Protein AF-A0A941HKA9-F1 (afdb_monomer)

Sequence (214 aa):
MKINLKNIISFLLCTSVLTLGYSQNKTLVEGTSEAIGKDLDLEAVAVLFGESKNLEDFEKKLNSPETKISNLDLNNDGAVDYLRVVDTSQKDTHLITVQAAVAKDTFQDVAVINVEKDPTGTTKVVITGNVKLYGPDYVIIPTYKTSPIIITWFWGPAYRLWVSPYYYRYYPNYYRPWPTYTTTRYRTAVRRNVNVRTTTFRGPYSTRRVRVRY

Mean predicted aligned error: 11.71 Å

Solvent-accessible surface area (backbone atoms only — not comparable to full-atom values): 12888 Å² total; per-residue (Å²): 136,87,82,64,79,77,68,68,80,77,68,82,84,85,82,78,94,74,82,75,78,76,77,75,77,70,72,71,70,70,64,53,82,72,63,44,41,46,36,46,49,63,66,52,50,53,50,46,47,46,73,14,65,39,67,69,51,29,34,48,57,54,48,28,70,87,52,48,54,51,42,41,46,88,66,69,78,58,37,32,49,52,52,37,41,37,50,48,75,58,94,57,32,38,44,36,36,35,23,31,30,61,37,79,98,38,70,44,76,49,32,38,38,39,41,35,46,47,99,87,70,53,72,48,53,40,35,37,43,28,51,92,58,34,37,79,80,37,46,49,28,69,42,70,92,58,89,33,53,26,61,57,38,70,76,37,96,81,52,70,82,47,63,55,92,53,47,45,97,43,72,60,93,81,53,57,82,46,69,56,64,58,53,70,60,42,56,54,44,31,63,70,66,37,78,61,85,76,52,55,72,70,61,100,47,77,90,75,95,68,94,76,85,132

Nearest PDB structures (foldseek):
  5dl0-assembly1_A  TM=6.806E-01  e=1.433E+00  Thermochaetoides thermophila DSM 1495
  5dkz-assembly1_A  TM=6.794E-01  e=2.017E+00  Thermochaetoides thermophila DSM 1495
  5dky-assembly1_A  TM=6.798E-01  e=3.180E+00  Thermochaetoides thermophila DSM 1495
  3bga-assembly1_B  TM=4.435E-01  e=1.905E+00  Bacteroides thetaiotaomicron VPI-5482

Foldseek 3Di:
DDDDPVVVVPPDDDDDDDPPPPPPPPPPPPPPQCQACLFADVLLLVQLLLQAQAQVRSLCVCQAPVLNRGQDDPLPPQWTFRWWWFWDDDDQKIWIWTWGQNDVVDTHTAKIWIWGQDPVRDIWIKIGGDCVRHNPPDIWTWDAPDGGNHNVQCVDPPHDTDGGPDHVPRDDPSGDIDGGDDSVVSVVSSVVSGVSVNIDTDDPDDDDPDDDDD

Secondary structure (DSSP, 8-state):
----GGGSTTS---------------------TTTTTSSB-HHHHHHHHHH-SSHHHHHHHHT-TTT--B---SS-SSBPPPEEEEEEEETTEEEEEEEEEEETTEEEEEEEEEEEE-TTS-EEEEEEE-HHHH-TT-EE-EE-SS--HHHHHHTSTT----B---BTTB--TT----B---HHHHHHHHHHHS-GGGPEE--SS---------

pLDDT: mean 79.13, std 22.83, range [26.31, 98.69]

Radius of gyration: 22.86 Å; Cα contacts (8 Å, |Δi|>4): 325; chains: 1; bounding box: 53×74×44 Å

Structure (mmCIF, N/CA/C/O backbone):
data_AF-A0A941HKA9-F1
#
_entry.id   AF-A0A941HKA9-F1
#
loop_
_atom_site.group_PDB
_atom_site.id
_atom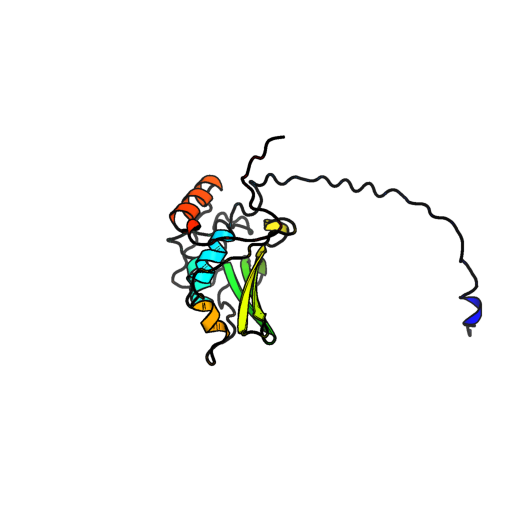_site.type_symbol
_atom_site.label_atom_id
_atom_site.label_alt_id
_atom_site.label_comp_id
_atom_site.label_asym_id
_ato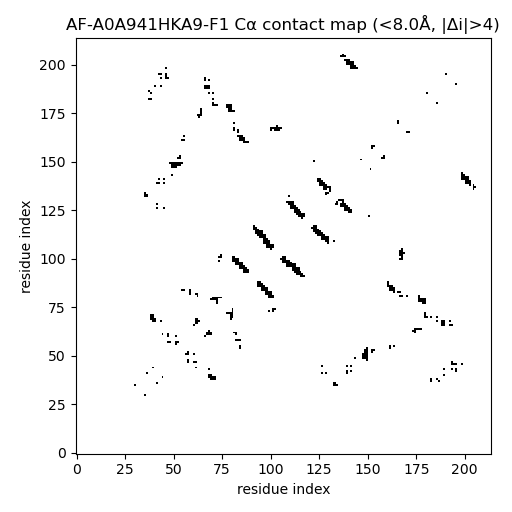m_site.label_entity_id
_atom_site.label_seq_id
_atom_site.pdbx_PDB_ins_code
_atom_site.Cartn_x
_atom_site.Cartn_y
_atom_site.Cartn_z
_atom_site.occupancy
_atom_site.B_iso_or_equiv
_atom_site.auth_seq_id
_atom_site.auth_comp_id
_atom_site.auth_asym_id
_atom_site.auth_atom_id
_atom_site.pdbx_PDB_model_num
ATOM 1 N N . MET A 1 1 ? -17.752 -60.549 1.896 1.00 43.38 1 MET A N 1
ATOM 2 C CA . MET A 1 1 ? -16.523 -60.778 2.686 1.00 43.38 1 MET A CA 1
ATOM 3 C C . MET A 1 1 ? -16.477 -59.735 3.801 1.00 43.38 1 MET A C 1
ATOM 5 O O . MET A 1 1 ? -16.304 -58.564 3.500 1.00 43.38 1 MET A O 1
ATOM 9 N N . LYS A 1 2 ? -16.780 -60.107 5.054 1.00 42.50 2 LYS A N 1
ATOM 10 C CA . LYS A 1 2 ? -16.815 -59.168 6.194 1.00 42.50 2 LYS A CA 1
ATOM 11 C C . LYS A 1 2 ? -15.442 -59.164 6.869 1.00 42.50 2 LYS A C 1
ATOM 13 O O . LYS A 1 2 ? -15.065 -60.163 7.471 1.00 42.50 2 LYS A O 1
ATOM 18 N N . ILE A 1 3 ? -14.697 -58.070 6.736 1.00 55.22 3 ILE A N 1
ATOM 19 C CA . ILE A 1 3 ? -13.392 -57.901 7.387 1.00 55.22 3 ILE A CA 1
ATOM 20 C C . ILE A 1 3 ? -13.643 -57.445 8.830 1.00 55.22 3 ILE A C 1
ATOM 22 O O . ILE A 1 3 ? -14.391 -56.499 9.068 1.00 55.22 3 ILE A O 1
ATOM 26 N N . ASN A 1 4 ? -13.077 -58.171 9.794 1.00 50.03 4 ASN A N 1
ATOM 27 C CA . ASN A 1 4 ? -13.332 -57.989 11.222 1.00 50.03 4 ASN A CA 1
ATOM 28 C C . ASN A 1 4 ? -12.383 -56.922 11.804 1.00 50.03 4 ASN A C 1
ATOM 30 O O . ASN A 1 4 ? -11.163 -57.079 11.755 1.00 50.03 4 ASN A O 1
ATOM 34 N N . LEU A 1 5 ? -12.944 -55.846 12.365 1.00 51.34 5 LEU A N 1
ATOM 35 C CA . LEU A 1 5 ? -12.231 -54.616 12.749 1.00 51.34 5 LEU A CA 1
ATOM 36 C C . LEU A 1 5 ? -11.175 -54.816 13.860 1.00 51.34 5 LEU A C 1
ATOM 38 O O . LEU A 1 5 ? -10.271 -54.001 14.012 1.00 51.34 5 LEU A O 1
ATOM 42 N N . LYS A 1 6 ? -11.236 -55.929 14.604 1.00 49.66 6 LYS A N 1
ATOM 43 C CA . LYS A 1 6 ? -10.269 -56.264 15.666 1.00 49.66 6 LYS A CA 1
ATOM 44 C C . LYS A 1 6 ? -8.894 -56.718 15.156 1.00 49.66 6 LYS A C 1
ATOM 46 O O . LYS A 1 6 ? -7.926 -56.599 15.897 1.00 49.66 6 LYS A O 1
ATOM 51 N N . ASN A 1 7 ? -8.773 -57.158 13.900 1.00 50.44 7 ASN A N 1
ATOM 52 C CA . ASN A 1 7 ? -7.511 -57.696 13.366 1.00 50.44 7 ASN A CA 1
ATOM 53 C C . ASN A 1 7 ? -6.648 -56.656 12.629 1.00 50.44 7 ASN A C 1
ATOM 55 O O . ASN A 1 7 ? -5.541 -56.976 12.212 1.00 50.44 7 ASN A O 1
ATOM 59 N N . ILE A 1 8 ? -7.125 -55.414 12.489 1.00 53.56 8 ILE A N 1
ATOM 60 C CA . ILE A 1 8 ? -6.376 -54.315 11.851 1.00 53.56 8 ILE A CA 1
ATOM 61 C C . ILE A 1 8 ? -5.504 -53.562 12.872 1.00 53.56 8 ILE A C 1
ATOM 63 O O . ILE A 1 8 ? -4.492 -52.977 12.510 1.00 53.56 8 ILE A O 1
ATOM 67 N N . ILE A 1 9 ? -5.844 -53.620 14.163 1.00 52.97 9 ILE A N 1
ATOM 68 C CA . ILE A 1 9 ? -5.174 -52.831 15.214 1.00 52.97 9 ILE A CA 1
ATOM 69 C C . ILE A 1 9 ? -3.940 -53.558 15.795 1.00 52.97 9 ILE A C 1
ATOM 71 O O . ILE A 1 9 ? -3.136 -52.955 16.496 1.00 52.97 9 ILE A O 1
ATOM 75 N N . SER A 1 10 ? -3.737 -54.841 15.472 1.00 44.91 10 SER A N 1
ATOM 76 C CA . SER A 1 10 ? -2.690 -55.678 16.084 1.00 44.91 10 SER A CA 1
ATOM 77 C C . SER A 1 10 ? -1.492 -55.993 15.174 1.00 44.91 10 SER A C 1
ATOM 79 O O . SER A 1 10 ? -0.648 -56.804 15.555 1.00 44.91 10 SER A O 1
ATOM 81 N N . PHE A 1 11 ? -1.381 -55.382 13.992 1.00 43.16 11 PHE A N 1
ATOM 82 C CA . PHE A 1 11 ? -0.263 -55.633 13.078 1.00 43.16 11 PHE A CA 1
ATOM 83 C C . PHE A 1 11 ? 0.448 -54.320 12.733 1.00 43.16 11 PHE A C 1
ATOM 85 O O . PHE A 1 11 ? -0.145 -53.426 12.139 1.00 43.16 11 PHE A O 1
ATOM 92 N N . LEU A 1 12 ? 1.729 -54.246 13.105 1.00 44.31 12 LEU A N 1
ATOM 93 C CA . LEU A 1 12 ? 2.706 -53.191 12.797 1.00 44.31 12 LEU A CA 1
ATOM 94 C C . LEU A 1 12 ? 2.714 -51.919 13.668 1.00 44.31 12 LEU A C 1
ATOM 96 O O . LEU A 1 12 ? 2.897 -50.800 13.195 1.00 44.31 12 LEU A O 1
ATOM 100 N N . LEU A 1 13 ? 2.681 -52.114 14.986 1.00 44.22 13 LEU A N 1
ATOM 101 C CA . LEU A 1 13 ? 3.519 -51.313 15.879 1.00 44.22 13 LEU A CA 1
ATOM 102 C C . LEU A 1 13 ? 4.927 -51.946 15.871 1.00 44.22 13 LEU A C 1
ATOM 104 O O . LEU A 1 13 ? 5.036 -53.153 16.069 1.00 44.22 13 LEU A O 1
ATOM 108 N N . CYS A 1 14 ? 5.971 -51.129 15.693 1.00 40.62 14 CYS A N 1
ATOM 109 C CA . CYS A 1 14 ? 7.403 -51.466 15.800 1.00 40.62 14 CYS A CA 1
ATOM 110 C C . CYS A 1 14 ? 8.124 -51.933 14.515 1.00 40.62 14 CYS A C 1
ATOM 112 O O . CYS A 1 14 ? 8.356 -53.119 14.331 1.00 40.62 14 CYS A O 1
ATOM 114 N N . THR A 1 15 ? 8.608 -50.978 13.709 1.00 47.22 15 THR A N 1
ATOM 115 C CA . THR A 1 15 ? 9.981 -51.022 13.160 1.00 47.22 15 THR A CA 1
ATOM 116 C C . THR A 1 15 ? 10.506 -49.604 12.902 1.00 47.22 15 THR A C 1
ATOM 118 O O . THR A 1 15 ? 10.076 -48.925 11.976 1.00 47.22 15 THR A O 1
ATOM 121 N N . SER A 1 16 ? 11.433 -49.194 13.772 1.00 41.25 16 SER A N 1
ATOM 122 C CA . SER A 1 16 ? 12.617 -48.359 13.522 1.00 41.25 16 SER A CA 1
ATOM 123 C C . SER A 1 16 ? 12.515 -47.125 12.615 1.00 41.25 16 SER A C 1
ATOM 125 O O . SER A 1 16 ? 12.517 -47.199 11.388 1.00 41.25 16 SER A O 1
ATOM 127 N N . VAL A 1 17 ? 12.634 -45.982 13.291 1.00 51.16 17 VAL A N 1
ATOM 128 C CA . VAL A 1 17 ? 13.329 -44.759 12.873 1.00 51.16 17 VAL A CA 1
ATOM 129 C C . VAL A 1 17 ? 14.460 -45.045 11.872 1.00 51.16 17 VAL A C 1
ATOM 131 O O . VAL A 1 17 ? 15.529 -45.523 12.240 1.00 51.16 17 VAL A O 1
ATOM 134 N N . LEU A 1 18 ? 14.230 -44.681 10.614 1.00 41.75 18 LEU A N 1
ATOM 135 C CA . LEU A 1 18 ? 15.271 -44.329 9.656 1.00 41.75 18 LEU A CA 1
ATOM 136 C C . LEU A 1 18 ? 15.020 -42.876 9.269 1.00 41.75 18 LEU A C 1
ATOM 138 O O . LEU A 1 18 ? 14.251 -42.563 8.362 1.00 41.75 18 LEU A O 1
ATOM 142 N N . THR A 1 19 ? 15.645 -41.973 10.019 1.00 39.03 19 THR A N 1
ATOM 143 C CA . THR A 1 19 ? 15.821 -40.584 9.608 1.00 39.03 19 THR A CA 1
ATOM 144 C C . THR A 1 19 ? 16.704 -40.577 8.368 1.00 39.03 19 THR A C 1
ATOM 146 O O . THR A 1 19 ? 17.930 -40.540 8.463 1.00 39.03 19 THR A O 1
ATOM 149 N N . LEU A 1 20 ? 16.087 -40.607 7.189 1.00 40.25 20 LEU A N 1
ATOM 150 C CA . LEU A 1 20 ? 16.715 -40.029 6.013 1.00 40.25 20 LEU A CA 1
ATOM 151 C C . LEU A 1 20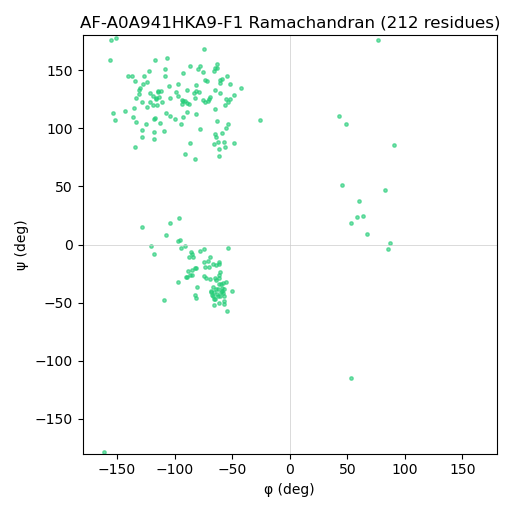 ? 16.848 -38.540 6.316 1.00 40.25 20 LEU A C 1
ATOM 153 O O . LEU A 1 20 ? 15.854 -37.817 6.394 1.00 40.25 20 LEU A O 1
ATOM 157 N N . GLY A 1 21 ? 18.081 -38.119 6.591 1.00 38.16 21 GLY A N 1
ATOM 158 C CA . GLY A 1 21 ? 18.436 -36.721 6.729 1.00 38.16 21 GLY A CA 1
ATOM 159 C C . GLY A 1 21 ? 18.014 -35.997 5.462 1.00 38.16 21 GLY A C 1
ATOM 160 O O . GLY A 1 21 ? 18.704 -36.049 4.446 1.00 38.16 21 GLY A O 1
ATOM 161 N N . TYR A 1 22 ? 16.870 -35.321 5.524 1.00 41.19 22 TYR A N 1
ATOM 162 C CA . TYR A 1 22 ? 16.573 -34.246 4.603 1.00 41.19 22 TYR A CA 1
ATOM 163 C C . TYR A 1 22 ? 17.611 -33.177 4.922 1.00 41.19 22 TYR A C 1
ATOM 165 O O . TYR A 1 22 ? 17.467 -32.407 5.874 1.00 41.19 22 TYR A O 1
ATOM 173 N N . SER A 1 23 ? 18.712 -33.187 4.171 1.00 30.25 23 SER A N 1
ATOM 174 C CA . SER A 1 23 ? 19.542 -32.005 4.052 1.00 30.25 23 SER A CA 1
ATOM 175 C C . SER A 1 23 ? 18.631 -30.929 3.479 1.00 30.25 23 SER A C 1
ATOM 177 O O . SER A 1 23 ? 18.370 -30.866 2.278 1.00 30.25 23 SER A O 1
ATOM 179 N N . GLN A 1 24 ? 18.071 -30.114 4.368 1.00 36.16 24 GLN A N 1
ATOM 180 C CA . GLN A 1 24 ? 17.602 -28.798 4.006 1.00 36.16 24 GLN A CA 1
ATOM 181 C C . GLN A 1 24 ? 18.868 -28.038 3.628 1.00 36.16 24 GLN A C 1
ATOM 183 O O . GLN A 1 24 ? 19.453 -27.343 4.459 1.00 36.16 24 GLN A O 1
ATOM 188 N N . ASN A 1 25 ? 19.281 -28.147 2.364 1.00 30.16 25 ASN A N 1
ATOM 189 C CA . ASN A 1 25 ? 19.977 -27.051 1.717 1.00 30.16 25 ASN A CA 1
ATOM 190 C C . ASN A 1 25 ? 18.984 -25.882 1.703 1.00 30.16 25 ASN A C 1
ATOM 192 O O . ASN A 1 25 ? 18.385 -25.541 0.686 1.00 30.16 25 ASN A O 1
ATOM 196 N N . LYS A 1 26 ? 18.814 -25.248 2.871 1.00 33.16 26 LYS A N 1
ATOM 197 C CA . LYS A 1 26 ? 18.582 -23.823 2.957 1.00 33.16 26 LYS A CA 1
ATOM 198 C C . LYS A 1 26 ? 19.834 -23.220 2.347 1.00 33.16 26 LYS A C 1
ATOM 200 O O . LYS A 1 26 ? 20.747 -22.795 3.046 1.00 33.16 26 LYS A O 1
ATOM 205 N N . THR A 1 27 ? 19.863 -23.162 1.022 1.00 26.50 27 THR A N 1
ATOM 206 C CA . THR A 1 27 ? 20.389 -21.977 0.377 1.00 26.50 27 THR A CA 1
ATOM 207 C C . THR A 1 27 ? 19.528 -20.863 0.947 1.00 26.50 27 THR A C 1
ATOM 209 O O . THR A 1 27 ? 18.451 -20.549 0.444 1.00 26.50 27 THR A O 1
ATOM 212 N N . LEU A 1 28 ? 19.970 -20.326 2.085 1.00 35.16 28 LEU A N 1
ATOM 213 C CA . LEU A 1 28 ? 19.772 -18.935 2.393 1.00 35.16 28 LEU A CA 1
ATOM 214 C C . LEU A 1 28 ? 20.415 -18.241 1.199 1.00 35.16 28 LEU A C 1
ATOM 216 O O . LEU A 1 28 ? 21.587 -17.882 1.210 1.00 35.16 28 LEU A O 1
ATOM 220 N N . VAL A 1 29 ? 19.646 -18.103 0.120 1.00 37.06 29 VAL A N 1
ATOM 221 C CA . VAL A 1 29 ? 19.753 -16.895 -0.658 1.00 37.06 29 VAL A CA 1
ATOM 222 C C . VAL A 1 29 ? 19.329 -15.866 0.373 1.00 37.06 29 VAL A C 1
ATOM 224 O O . VAL A 1 29 ? 18.144 -15.601 0.566 1.00 37.06 29 VAL A O 1
ATOM 227 N N . GLU A 1 30 ? 20.309 -15.373 1.134 1.00 39.31 30 GLU A N 1
ATOM 228 C CA . GLU A 1 30 ? 20.318 -13.980 1.510 1.00 39.31 30 GLU A CA 1
ATOM 229 C C . GLU A 1 30 ? 20.065 -13.268 0.186 1.00 39.31 30 GLU A C 1
ATOM 231 O O . GLU A 1 30 ? 20.983 -12.972 -0.576 1.00 39.31 30 GLU A O 1
ATOM 236 N N . GLY A 1 31 ? 18.785 -13.089 -0.154 1.00 34.84 31 GLY A N 1
ATOM 237 C CA . GLY A 1 31 ? 18.391 -12.007 -1.013 1.00 34.84 31 GLY A CA 1
ATOM 238 C C . GLY A 1 31 ? 18.998 -10.842 -0.279 1.00 34.84 31 GLY A C 1
ATOM 239 O O . GLY A 1 31 ? 18.553 -10.510 0.824 1.00 34.84 31 GLY A O 1
ATOM 240 N N . THR A 1 32 ? 20.120 -10.346 -0.799 1.00 35.78 32 THR A N 1
ATOM 241 C CA . THR A 1 32 ? 20.768 -9.161 -0.271 1.00 35.78 32 THR A CA 1
ATOM 242 C C . THR A 1 32 ? 19.627 -8.192 0.007 1.00 35.78 32 THR A C 1
ATOM 244 O O . THR A 1 32 ? 18.702 -8.091 -0.803 1.00 35.78 32 THR A O 1
ATOM 247 N N . SER A 1 33 ? 19.602 -7.525 1.164 1.00 48.91 33 SER A N 1
ATOM 248 C CA . SER A 1 33 ? 18.477 -6.637 1.542 1.00 48.91 33 SER A CA 1
ATOM 249 C C . SER A 1 33 ? 18.136 -5.553 0.489 1.00 48.91 33 SER A C 1
ATOM 251 O O . SER A 1 33 ? 17.207 -4.768 0.647 1.00 48.91 33 SER A O 1
ATOM 253 N N . GLU A 1 34 ? 18.920 -5.495 -0.587 1.00 46.94 34 GLU A N 1
ATOM 254 C CA . GLU A 1 34 ? 18.771 -4.725 -1.806 1.00 46.94 34 GLU A CA 1
ATOM 255 C C . GLU A 1 34 ? 17.703 -5.253 -2.787 1.00 46.94 34 GLU A C 1
ATOM 257 O O . GLU A 1 34 ? 17.146 -4.429 -3.508 1.00 46.94 34 GLU A O 1
ATOM 262 N N . ALA A 1 35 ? 17.378 -6.555 -2.812 1.00 50.44 35 ALA A N 1
ATOM 263 C CA . ALA A 1 35 ? 16.373 -7.134 -3.722 1.00 50.44 35 ALA A CA 1
ATOM 264 C C . ALA A 1 35 ? 14.942 -7.137 -3.149 1.00 50.44 35 ALA A C 1
ATOM 266 O O . ALA A 1 35 ? 13.971 -7.071 -3.898 1.00 50.44 35 ALA A O 1
ATOM 267 N N . ILE A 1 36 ? 14.806 -7.196 -1.824 1.00 55.78 36 ILE A N 1
ATOM 268 C CA . ILE A 1 36 ? 13.519 -7.236 -1.118 1.00 55.78 36 ILE A CA 1
ATOM 269 C C . ILE A 1 36 ? 12.877 -5.843 -1.124 1.00 55.78 36 ILE A C 1
ATOM 271 O O . ILE A 1 36 ? 13.496 -4.870 -0.691 1.00 55.78 36 ILE A O 1
ATOM 275 N N . GLY A 1 37 ? 11.641 -5.733 -1.625 1.00 61.22 37 GLY A N 1
ATOM 276 C CA . GLY A 1 37 ? 10.925 -4.450 -1.688 1.00 61.22 37 GLY A CA 1
ATOM 277 C C . GLY A 1 37 ? 11.593 -3.404 -2.588 1.00 61.22 37 GLY A C 1
ATOM 278 O O . GLY A 1 37 ? 11.413 -2.203 -2.392 1.00 61.22 37 GLY A O 1
ATOM 279 N N . LYS A 1 38 ? 12.392 -3.849 -3.569 1.00 76.56 38 LYS A N 1
ATOM 280 C CA . LYS A 1 38 ? 13.160 -2.970 -4.466 1.00 76.56 38 LYS A CA 1
ATOM 281 C C . LYS A 1 38 ? 12.295 -2.032 -5.306 1.00 76.56 38 LYS A C 1
ATOM 283 O O . LYS A 1 38 ? 12.756 -0.947 -5.638 1.00 76.56 38 LYS A O 1
ATOM 288 N N . ASP A 1 39 ? 11.075 -2.457 -5.616 1.00 89.31 39 ASP A N 1
ATOM 289 C CA . ASP A 1 39 ? 10.210 -1.819 -6.607 1.00 89.31 39 ASP A CA 1
ATOM 290 C C . ASP A 1 39 ? 8.868 -1.343 -6.006 1.00 89.31 39 ASP A C 1
ATOM 2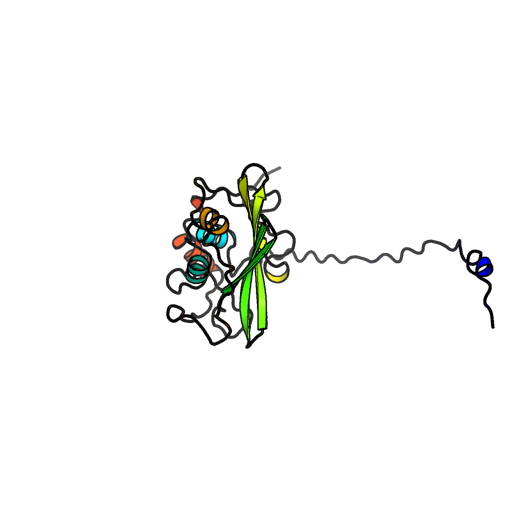92 O O . ASP A 1 39 ? 8.075 -0.713 -6.697 1.00 89.31 39 ASP A O 1
ATOM 296 N N . LEU A 1 40 ? 8.635 -1.572 -4.705 1.00 93.50 40 LEU A N 1
ATOM 297 C CA . LEU A 1 40 ? 7.579 -0.925 -3.916 1.00 93.50 40 LEU A CA 1
ATOM 298 C C . LEU A 1 40 ? 7.968 -0.878 -2.425 1.00 93.50 40 LEU A C 1
ATOM 300 O O . LEU A 1 40 ? 8.030 -1.913 -1.761 1.00 93.50 40 LEU A O 1
ATOM 304 N N . ASP A 1 41 ? 8.201 0.318 -1.888 1.00 91.81 41 ASP A N 1
ATOM 305 C CA . ASP A 1 41 ? 8.568 0.549 -0.485 1.00 91.81 41 ASP A CA 1
ATOM 306 C C . ASP A 1 41 ? 7.328 0.543 0.434 1.00 91.81 41 ASP A C 1
ATOM 308 O O . ASP A 1 41 ? 6.492 1.448 0.363 1.00 91.81 41 ASP A O 1
ATOM 312 N N . LEU A 1 42 ? 7.197 -0.457 1.319 1.00 92.12 42 LEU A N 1
ATOM 313 C CA . LEU A 1 42 ? 6.031 -0.551 2.210 1.00 92.12 42 LEU A CA 1
ATOM 314 C C . LEU A 1 42 ? 6.003 0.523 3.307 1.00 92.12 42 LEU A C 1
ATOM 316 O O . LEU A 1 42 ? 4.926 0.806 3.832 1.00 92.12 42 LEU A O 1
ATOM 320 N N . GLU A 1 43 ? 7.128 1.166 3.635 1.00 89.94 43 GLU A N 1
ATOM 321 C CA . GLU A 1 43 ? 7.108 2.337 4.520 1.00 89.94 43 GLU A CA 1
ATOM 322 C C . GLU A 1 43 ? 6.419 3.512 3.816 1.00 89.94 43 GLU A C 1
ATOM 324 O O . GLU A 1 43 ? 5.596 4.208 4.415 1.00 89.94 43 GLU A O 1
ATOM 329 N N . ALA A 1 44 ? 6.685 3.693 2.518 1.00 91.12 44 ALA A N 1
ATOM 330 C CA . ALA A 1 44 ? 5.993 4.688 1.708 1.00 91.12 44 ALA A CA 1
ATOM 331 C C . ALA A 1 44 ? 4.500 4.356 1.559 1.00 91.12 44 ALA A C 1
ATOM 333 O O . ALA A 1 44 ? 3.663 5.249 1.695 1.00 91.12 44 ALA A O 1
ATOM 334 N N . VAL A 1 45 ? 4.152 3.077 1.368 1.00 94.94 45 VAL A N 1
ATOM 335 C CA . VAL A 1 45 ? 2.752 2.615 1.373 1.00 94.94 45 VAL A CA 1
ATOM 336 C C . VAL A 1 45 ? 2.063 2.969 2.696 1.00 94.94 45 VAL A C 1
ATOM 338 O O . VAL A 1 45 ? 0.953 3.498 2.677 1.00 94.94 45 VAL A O 1
ATOM 341 N N . ALA A 1 46 ? 2.725 2.757 3.839 1.00 94.00 46 ALA A N 1
ATOM 342 C CA . ALA A 1 46 ? 2.178 3.080 5.157 1.00 94.00 46 ALA A CA 1
ATOM 343 C C . ALA A 1 46 ? 1.903 4.580 5.351 1.00 94.00 46 ALA A C 1
ATOM 345 O O . ALA A 1 46 ? 0.897 4.953 5.967 1.00 94.00 46 ALA A O 1
ATOM 346 N N . VAL A 1 47 ? 2.788 5.437 4.829 1.00 91.94 47 VAL A N 1
ATOM 347 C CA . VAL A 1 47 ? 2.609 6.897 4.835 1.00 91.94 47 VAL A CA 1
ATOM 348 C C . VAL A 1 47 ? 1.417 7.288 3.969 1.00 91.94 47 VAL A C 1
ATOM 350 O O . VAL A 1 47 ? 0.509 7.955 4.460 1.00 91.94 47 VAL A O 1
ATOM 353 N N . LEU A 1 48 ? 1.367 6.819 2.717 1.00 94.06 48 LEU A N 1
ATOM 354 C CA . LEU A 1 48 ? 0.263 7.139 1.809 1.00 94.06 48 LEU A CA 1
ATOM 355 C C . LEU A 1 48 ? -1.079 6.672 2.359 1.00 94.06 48 LEU A C 1
ATOM 357 O O . LEU A 1 48 ? -2.058 7.409 2.263 1.00 94.06 48 LEU A O 1
ATOM 361 N N . PHE A 1 49 ? -1.126 5.484 2.961 1.00 95.75 49 PHE A N 1
ATOM 362 C CA . PHE A 1 49 ? -2.321 4.975 3.622 1.00 95.75 49 PHE A CA 1
ATOM 363 C C . PHE A 1 49 ? -2.794 5.942 4.715 1.00 95.75 49 PHE A C 1
ATOM 365 O O . PHE A 1 49 ? -3.936 6.390 4.683 1.00 95.75 49 PHE A O 1
ATOM 372 N N . GLY A 1 50 ? -1.895 6.356 5.616 1.00 93.12 50 GLY A N 1
ATOM 373 C CA . GLY A 1 50 ? -2.214 7.298 6.694 1.00 93.12 50 GLY A CA 1
ATOM 374 C C . GLY A 1 50 ? -2.611 8.706 6.224 1.00 93.12 50 GLY A C 1
ATOM 375 O O . GLY A 1 50 ? -3.389 9.386 6.889 1.00 93.12 50 GLY A O 1
ATOM 376 N N . GLU A 1 51 ? -2.113 9.155 5.074 1.00 92.94 51 GLU A N 1
ATOM 377 C CA . GLU A 1 51 ? -2.467 10.455 4.487 1.00 92.94 51 GLU A CA 1
ATOM 378 C C . GLU A 1 51 ? -3.759 10.416 3.657 1.00 92.94 51 GLU A C 1
ATOM 380 O O . GLU A 1 51 ? -4.240 11.457 3.200 1.00 92.94 51 GLU A O 1
ATOM 385 N N . SER A 1 52 ? -4.289 9.227 3.369 1.00 95.88 52 SER A N 1
ATOM 386 C CA . SER A 1 52 ? -5.446 9.059 2.491 1.00 95.88 52 SER A CA 1
ATOM 387 C C . SER A 1 52 ? -6.761 9.349 3.196 1.00 95.88 52 SER A C 1
ATOM 389 O O . SER A 1 52 ? -6.907 9.188 4.408 1.00 95.88 52 SER A O 1
ATOM 391 N N . LYS A 1 53 ? -7.741 9.806 2.417 1.00 95.62 53 LYS A N 1
ATOM 392 C CA . LYS A 1 53 ? -9.095 10.078 2.923 1.00 95.62 53 LYS A CA 1
ATOM 393 C C . LYS A 1 53 ? -9.936 8.805 3.030 1.00 95.62 53 LYS A C 1
ATOM 395 O O . LYS A 1 53 ? -10.755 8.686 3.933 1.00 95.62 53 LYS A O 1
ATOM 400 N N . ASN A 1 54 ? -9.750 7.892 2.083 1.00 96.75 54 ASN A N 1
ATOM 401 C CA . ASN A 1 54 ? -10.441 6.613 1.934 1.00 96.75 54 ASN A CA 1
ATOM 402 C C . ASN A 1 54 ? -9.605 5.694 1.015 1.00 96.75 54 ASN A C 1
ATOM 404 O O . ASN A 1 54 ? -8.523 6.087 0.567 1.00 96.75 54 ASN A O 1
ATOM 408 N N . LEU A 1 55 ? -10.091 4.483 0.729 1.00 97.75 55 LEU A N 1
ATOM 409 C CA . LEU A 1 55 ? -9.354 3.519 -0.097 1.00 97.75 55 LEU A CA 1
ATOM 410 C C . LEU A 1 55 ? -9.226 3.902 -1.575 1.00 97.75 55 LEU A C 1
ATOM 412 O O . LEU A 1 55 ? -8.211 3.582 -2.188 1.00 97.75 55 LEU A O 1
ATOM 416 N N . GLU A 1 56 ? -10.186 4.639 -2.129 1.00 97.31 56 GLU A N 1
ATOM 417 C CA . GLU A 1 56 ? -10.091 5.162 -3.497 1.00 97.31 56 GLU A CA 1
ATOM 418 C C . GLU A 1 56 ? -8.967 6.205 -3.625 1.00 97.31 56 GLU A C 1
ATOM 420 O O . GLU A 1 56 ? -8.161 6.159 -4.554 1.00 97.31 56 GLU A O 1
ATOM 425 N N . ASP A 1 57 ? -8.872 7.131 -2.665 1.00 97.50 57 ASP A N 1
ATOM 426 C CA . ASP A 1 57 ? -7.792 8.121 -2.598 1.00 97.50 57 ASP A CA 1
ATOM 427 C C . ASP A 1 57 ? -6.428 7.447 -2.382 1.00 97.50 57 ASP A C 1
ATOM 429 O O . ASP A 1 57 ? -5.437 7.830 -3.006 1.00 97.50 57 ASP A O 1
ATOM 433 N N . PHE A 1 58 ? -6.383 6.397 -1.557 1.00 97.94 58 PHE A N 1
ATOM 434 C CA . PHE A 1 58 ? -5.183 5.585 -1.365 1.00 97.94 58 PHE A CA 1
ATOM 435 C C . PHE A 1 58 ? -4.731 4.907 -2.665 1.00 97.94 58 PHE A C 1
ATOM 437 O O . PHE A 1 58 ? -3.577 5.064 -3.065 1.00 97.94 58 PHE A O 1
ATOM 444 N N . GLU A 1 59 ? -5.636 4.228 -3.372 1.00 98.44 59 GLU A N 1
ATOM 445 C CA . GLU A 1 59 ? -5.361 3.611 -4.675 1.00 98.44 59 GLU A CA 1
ATOM 446 C C . GLU A 1 59 ? -4.880 4.638 -5.707 1.00 98.44 59 GLU A C 1
ATOM 448 O O . GLU A 1 59 ? -3.906 4.409 -6.430 1.00 98.44 59 GLU A O 1
ATOM 453 N N . LYS A 1 60 ? -5.507 5.817 -5.737 1.00 97.62 60 LYS A N 1
ATOM 454 C CA . LYS A 1 60 ? -5.081 6.919 -6.600 1.00 97.62 60 LYS A CA 1
ATOM 455 C C . LYS A 1 60 ? -3.658 7.374 -6.290 1.00 97.62 60 LYS A C 1
ATOM 457 O O . LYS A 1 60 ? -2.874 7.581 -7.216 1.00 97.62 60 LYS A O 1
ATOM 462 N N . LYS A 1 61 ? -3.303 7.527 -5.012 1.00 96.12 61 LYS A N 1
ATOM 463 C CA . LYS A 1 61 ? -1.948 7.920 -4.596 1.00 96.12 61 LYS A CA 1
ATOM 464 C C . LYS A 1 61 ? -0.910 6.849 -4.910 1.00 96.12 61 LYS A C 1
ATOM 466 O O . LYS A 1 61 ? 0.194 7.210 -5.316 1.00 96.12 61 LYS A O 1
ATOM 471 N N . LEU A 1 62 ? -1.265 5.566 -4.776 1.00 96.12 62 LEU A N 1
ATOM 472 C CA . LEU A 1 62 ? -0.392 4.457 -5.171 1.00 96.12 62 LEU A CA 1
ATOM 473 C C . LEU A 1 62 ? -0.024 4.524 -6.661 1.00 96.12 62 LEU A C 1
ATOM 475 O O . LEU A 1 62 ? 1.113 4.245 -7.036 1.00 96.12 62 LEU A O 1
ATOM 479 N N . ASN A 1 63 ? -0.978 4.935 -7.497 1.00 97.00 63 ASN A N 1
ATOM 480 C CA . ASN A 1 63 ? -0.850 4.952 -8.954 1.00 97.00 63 ASN A CA 1
ATOM 481 C C . ASN A 1 63 ? -0.622 6.351 -9.542 1.00 97.00 63 ASN A C 1
ATOM 483 O O . ASN A 1 63 ? -0.862 6.571 -10.732 1.00 97.00 63 ASN A O 1
ATOM 487 N N . SER A 1 64 ? -0.190 7.320 -8.733 1.00 94.31 64 SER A N 1
ATOM 488 C CA . SER A 1 64 ? -0.004 8.683 -9.223 1.00 94.31 64 SER A CA 1
ATOM 489 C C . SER A 1 64 ? 1.251 8.785 -10.105 1.00 94.31 64 SER A C 1
ATOM 491 O O . SER A 1 64 ? 2.361 8.520 -9.627 1.00 94.31 64 SER A O 1
ATOM 493 N N . PRO A 1 65 ? 1.124 9.239 -11.370 1.00 89.88 65 PRO A N 1
ATOM 494 C CA . PRO A 1 65 ? 2.271 9.452 -12.249 1.00 89.88 65 PRO A CA 1
ATOM 495 C C . PRO A 1 65 ? 3.141 10.640 -11.807 1.00 89.88 65 PRO A C 1
ATOM 497 O O . PRO A 1 65 ? 4.236 10.820 -12.336 1.00 89.88 65 PRO A O 1
ATOM 500 N N . GLU A 1 66 ? 2.682 11.454 -10.854 1.00 88.44 66 GLU A N 1
ATOM 501 C CA . GLU A 1 66 ? 3.457 12.561 -10.287 1.00 88.44 66 GLU A CA 1
ATOM 502 C C . GLU A 1 66 ? 4.419 12.061 -9.205 1.00 88.44 66 GLU A C 1
ATOM 504 O O . GLU A 1 66 ? 5.603 12.404 -9.209 1.00 88.44 66 GLU A O 1
ATOM 509 N N . THR A 1 67 ? 3.930 11.212 -8.296 1.00 87.81 67 THR A N 1
ATOM 510 C CA . THR A 1 67 ? 4.713 10.726 -7.151 1.00 87.81 67 THR A CA 1
ATOM 511 C C . THR A 1 67 ? 5.480 9.443 -7.459 1.00 87.81 67 THR A C 1
ATOM 513 O O . THR A 1 67 ? 6.541 9.237 -6.867 1.00 87.81 67 THR A O 1
ATOM 516 N N . LYS A 1 68 ? 4.989 8.611 -8.393 1.00 90.81 68 LYS A N 1
ATOM 517 C CA . LYS A 1 68 ? 5.625 7.372 -8.888 1.00 90.81 68 LYS A CA 1
ATOM 518 C C . LYS A 1 68 ? 6.185 6.502 -7.764 1.00 90.81 68 LYS A C 1
ATOM 520 O O . LYS A 1 68 ? 7.356 6.127 -7.754 1.00 90.81 68 LYS A O 1
ATOM 525 N N . ILE A 1 69 ? 5.336 6.231 -6.779 1.00 91.12 69 ILE A N 1
ATOM 526 C CA . ILE A 1 69 ? 5.715 5.497 -5.565 1.00 91.12 69 ILE A CA 1
ATOM 527 C C . ILE A 1 69 ? 5.890 3.991 -5.806 1.00 91.12 69 ILE A C 1
ATOM 529 O O . ILE A 1 69 ? 6.503 3.321 -4.977 1.00 91.12 69 ILE A O 1
ATOM 533 N N . SER A 1 70 ? 5.405 3.479 -6.941 1.00 93.69 70 SER A N 1
ATOM 534 C CA . SER A 1 70 ? 5.616 2.112 -7.424 1.00 93.69 70 SER A CA 1
ATOM 535 C C . SER A 1 70 ? 6.556 2.089 -8.634 1.00 93.69 70 SER A C 1
ATOM 537 O O . SER A 1 70 ? 6.534 2.984 -9.486 1.00 93.69 70 SER A O 1
ATOM 539 N N . ASN A 1 71 ? 7.355 1.033 -8.704 1.00 94.81 71 ASN A N 1
ATOM 540 C CA . ASN A 1 71 ? 8.204 0.633 -9.821 1.00 94.81 71 ASN A CA 1
ATOM 541 C C . ASN A 1 71 ? 7.972 -0.839 -10.209 1.00 94.81 71 ASN A C 1
ATOM 543 O O . ASN A 1 71 ? 8.815 -1.434 -10.874 1.00 94.81 71 ASN A O 1
ATOM 547 N N . LEU A 1 72 ? 6.878 -1.444 -9.732 1.00 94.38 72 LEU A N 1
ATOM 548 C CA . LEU A 1 72 ? 6.567 -2.852 -9.971 1.00 94.38 72 LEU A CA 1
ATOM 549 C C . LEU A 1 72 ? 6.190 -3.082 -11.432 1.00 94.38 72 LEU A C 1
ATOM 551 O O . LEU A 1 72 ? 5.265 -2.455 -11.928 1.00 94.38 72 LEU A O 1
ATOM 555 N N . ASP A 1 73 ? 6.889 -4.011 -12.068 1.00 94.94 73 ASP A N 1
ATOM 556 C CA . ASP A 1 73 ? 6.622 -4.537 -13.408 1.00 94.94 73 ASP A CA 1
ATOM 557 C C . ASP A 1 73 ? 6.752 -6.060 -13.309 1.00 94.94 73 ASP A C 1
ATOM 559 O O . ASP A 1 73 ? 7.830 -6.642 -13.428 1.00 94.94 73 ASP A O 1
ATOM 563 N N . LEU A 1 74 ? 5.659 -6.690 -12.890 1.00 93.62 74 LEU A N 1
ATOM 564 C CA . LEU A 1 74 ? 5.551 -8.120 -12.631 1.00 93.62 74 LEU A CA 1
ATOM 565 C C . LEU A 1 74 ? 5.228 -8.898 -13.907 1.00 93.62 74 LEU A C 1
ATOM 567 O O . LEU A 1 74 ? 5.567 -10.081 -13.993 1.00 93.62 74 LEU A O 1
ATOM 571 N N . ASN A 1 75 ? 4.589 -8.259 -14.891 1.00 93.38 75 ASN A N 1
ATOM 572 C CA . ASN A 1 75 ? 4.322 -8.863 -16.195 1.00 93.38 75 ASN A CA 1
ATOM 573 C C . ASN A 1 75 ? 5.505 -8.726 -17.183 1.00 93.38 75 ASN A C 1
ATOM 575 O O . ASN A 1 75 ? 5.512 -9.413 -18.205 1.00 93.38 75 ASN A O 1
ATOM 579 N N . ASN A 1 76 ? 6.536 -7.951 -16.829 1.00 93.69 76 ASN A N 1
ATOM 580 C CA . ASN A 1 76 ? 7.756 -7.695 -17.599 1.00 93.69 76 ASN A CA 1
ATOM 581 C C . ASN A 1 76 ? 7.486 -7.041 -18.964 1.00 93.69 76 ASN A C 1
ATOM 583 O O . ASN A 1 76 ? 8.156 -7.366 -19.950 1.00 93.69 76 ASN A O 1
ATOM 587 N N . ASP A 1 77 ? 6.507 -6.137 -19.040 1.00 93.00 77 ASP A N 1
ATOM 588 C CA . ASP A 1 77 ? 6.192 -5.384 -20.260 1.00 93.00 77 ASP A CA 1
ATOM 589 C C . ASP A 1 77 ? 6.945 -4.042 -20.369 1.00 93.00 77 ASP A C 1
ATOM 591 O O . ASP A 1 77 ? 6.849 -3.344 -21.384 1.00 93.00 77 ASP A O 1
ATOM 595 N N . GLY A 1 78 ? 7.759 -3.711 -19.362 1.00 93.06 78 GLY A N 1
ATOM 596 C CA . GLY A 1 78 ? 8.572 -2.500 -19.299 1.00 93.06 78 GLY A CA 1
ATOM 597 C C . GLY A 1 78 ? 7.829 -1.284 -18.744 1.00 93.06 78 GLY A C 1
ATOM 598 O O . GLY A 1 78 ? 8.452 -0.227 -18.568 1.00 93.06 78 GLY A O 1
ATOM 599 N N . ALA A 1 79 ? 6.532 -1.402 -18.455 1.00 94.25 79 ALA A N 1
ATOM 600 C CA . ALA A 1 79 ? 5.729 -0.383 -17.798 1.00 94.25 79 ALA A CA 1
ATOM 601 C C . ALA A 1 79 ? 5.378 -0.798 -16.365 1.00 94.25 79 ALA A C 1
ATOM 603 O O . ALA A 1 79 ? 5.275 -1.968 -16.025 1.00 94.25 79 ALA A O 1
ATOM 604 N N . VAL A 1 80 ? 5.195 0.193 -15.493 1.00 95.44 80 VAL A N 1
ATOM 605 C CA . VAL A 1 80 ? 4.774 -0.073 -14.117 1.00 95.44 80 VAL A CA 1
ATOM 606 C C . VAL A 1 80 ? 3.320 -0.536 -14.092 1.00 95.44 80 VAL A C 1
ATOM 608 O O . VAL A 1 80 ? 2.427 0.195 -14.534 1.00 95.44 80 VAL A O 1
ATOM 611 N N . ASP A 1 81 ? 3.093 -1.716 -13.519 1.00 96.06 81 ASP A N 1
ATOM 612 C CA . ASP A 1 81 ? 1.782 -2.323 -13.340 1.00 96.06 81 ASP A CA 1
ATOM 613 C C . ASP A 1 81 ? 0.872 -1.444 -12.480 1.00 96.06 81 ASP A C 1
ATOM 615 O O . ASP A 1 81 ? 1.276 -0.862 -11.466 1.00 96.06 81 ASP A O 1
ATOM 619 N N . TYR A 1 82 ? -0.405 -1.399 -12.854 1.00 97.31 82 TYR A N 1
ATOM 620 C CA . TYR A 1 82 ? -1.425 -0.743 -12.048 1.00 97.31 82 TYR A CA 1
ATOM 621 C C . TYR A 1 82 ? -1.686 -1.535 -10.761 1.00 97.31 82 TYR A C 1
ATOM 623 O O . TYR A 1 82 ? -2.005 -2.728 -10.807 1.00 97.31 82 TYR A O 1
ATOM 631 N N . LEU A 1 83 ? -1.601 -0.858 -9.616 1.00 98.00 83 LEU A N 1
ATOM 632 C CA . LEU A 1 83 ? -1.884 -1.426 -8.302 1.00 98.00 83 LEU A CA 1
ATOM 633 C C . LEU A 1 83 ? -3.334 -1.153 -7.905 1.00 98.00 83 LEU A C 1
ATOM 635 O O . LEU A 1 83 ? -3.673 -0.049 -7.494 1.00 98.00 83 LEU A O 1
ATOM 639 N N . ARG A 1 84 ? -4.196 -2.157 -7.990 1.00 98.12 84 ARG A N 1
ATOM 640 C CA . ARG A 1 84 ? -5.576 -2.061 -7.512 1.00 98.12 84 ARG A CA 1
ATOM 641 C C . ARG A 1 84 ? -5.678 -2.401 -6.025 1.00 98.12 84 ARG A C 1
ATOM 643 O O . ARG A 1 84 ? -4.876 -3.173 -5.500 1.00 98.12 84 ARG A O 1
ATOM 650 N N . VAL A 1 85 ? -6.690 -1.858 -5.363 1.00 98.50 85 VAL A N 1
ATOM 651 C CA . VAL A 1 85 ? -6.987 -2.081 -3.948 1.00 98.50 85 VAL A CA 1
ATOM 652 C C . VAL A 1 85 ? -8.316 -2.819 -3.816 1.00 98.50 85 VAL A C 1
ATOM 654 O O . VAL A 1 85 ? -9.324 -2.448 -4.421 1.00 98.50 85 VAL A O 1
ATOM 657 N N . VAL A 1 86 ? -8.318 -3.885 -3.020 1.00 98.31 86 VAL A N 1
ATOM 658 C CA . VAL A 1 86 ? -9.511 -4.681 -2.722 1.00 98.31 86 VAL A CA 1
ATOM 659 C C . VAL A 1 86 ? -9.637 -4.824 -1.216 1.00 98.31 86 VAL A C 1
ATOM 661 O O . VAL A 1 86 ? -8.724 -5.309 -0.558 1.00 98.31 86 VAL A O 1
ATOM 664 N N . ASP A 1 87 ? -10.769 -4.398 -0.678 1.00 98.00 87 ASP A N 1
ATOM 665 C CA . ASP A 1 87 ? -11.112 -4.533 0.729 1.00 98.00 87 ASP A CA 1
ATOM 666 C C . ASP A 1 87 ? -12.001 -5.757 0.952 1.00 98.00 87 ASP A C 1
ATOM 668 O O . ASP A 1 87 ? -12.942 -6.020 0.198 1.00 98.00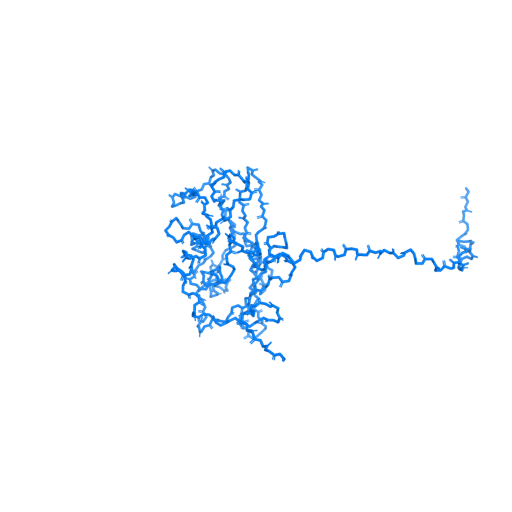 87 ASP A O 1
ATOM 672 N N . THR A 1 88 ? -11.719 -6.480 2.025 1.00 95.94 88 THR A N 1
ATOM 673 C CA . THR A 1 88 ? -12.597 -7.496 2.594 1.00 95.94 88 THR A CA 1
ATOM 674 C C . THR A 1 88 ? -12.718 -7.227 4.083 1.00 95.94 88 THR A C 1
ATOM 676 O O . THR A 1 88 ? -11.719 -6.981 4.754 1.00 95.94 88 THR A O 1
ATOM 679 N N . SER A 1 89 ? -13.934 -7.273 4.621 1.00 92.19 89 SER A N 1
ATOM 680 C CA . SER A 1 89 ? -14.159 -6.971 6.031 1.00 92.19 89 SER A CA 1
ATOM 681 C C . SER A 1 89 ? -14.909 -8.081 6.747 1.00 92.19 89 SER A C 1
ATOM 683 O O . SER A 1 89 ? -15.788 -8.747 6.193 1.00 92.19 89 SER A O 1
ATOM 685 N N . GLN A 1 90 ? -14.552 -8.278 8.012 1.00 89.75 90 GLN A N 1
ATOM 686 C CA . GLN A 1 90 ? -15.266 -9.144 8.933 1.00 89.75 90 GLN A CA 1
ATOM 687 C C . GLN A 1 90 ? -15.255 -8.508 10.324 1.00 89.75 90 GLN A C 1
ATOM 689 O O . GLN A 1 90 ? -14.209 -8.403 10.956 1.00 89.75 90 GLN A O 1
ATOM 694 N N . LYS A 1 91 ? -16.440 -8.123 10.818 1.00 87.44 91 LYS A N 1
ATOM 695 C CA . LYS A 1 91 ? -16.622 -7.447 12.117 1.00 87.44 91 LYS A CA 1
ATOM 696 C C . LYS A 1 91 ? -15.726 -6.202 12.238 1.00 87.44 91 LYS A C 1
ATOM 698 O O . LYS A 1 91 ? -15.911 -5.256 11.482 1.00 87.44 91 LYS A O 1
ATOM 703 N N . ASP A 1 92 ? -14.770 -6.229 13.162 1.00 92.75 92 ASP A N 1
ATOM 704 C CA . ASP A 1 92 ? -13.854 -5.142 13.507 1.00 92.75 92 ASP A CA 1
ATOM 705 C C . ASP A 1 92 ? -12.497 -5.269 12.795 1.00 92.75 92 ASP A C 1
ATOM 707 O O . ASP A 1 92 ? -11.484 -4.731 13.246 1.00 92.75 92 ASP A O 1
ATOM 711 N N . THR A 1 93 ? -12.458 -5.992 11.674 1.00 95.06 93 THR A N 1
ATOM 712 C CA . THR A 1 93 ? -11.247 -6.214 10.883 1.00 95.06 93 THR A CA 1
ATOM 713 C C . THR A 1 93 ? -11.500 -5.925 9.408 1.00 95.06 93 THR A C 1
ATOM 715 O O . THR A 1 93 ? -12.433 -6.469 8.814 1.00 95.06 93 THR A O 1
ATOM 718 N N . HIS A 1 94 ? -10.628 -5.113 8.813 1.00 97.25 94 HIS A N 1
ATOM 719 C CA . HIS A 1 94 ? -10.507 -4.929 7.368 1.00 97.25 94 HIS A CA 1
ATOM 720 C C . HIS A 1 94 ? -9.178 -5.502 6.884 1.00 97.25 94 HIS A C 1
ATOM 722 O O . HIS A 1 94 ? -8.119 -5.210 7.443 1.00 97.25 94 HIS A O 1
ATOM 728 N N . LEU A 1 95 ? -9.236 -6.296 5.822 1.00 97.75 95 LEU A N 1
ATOM 729 C CA . LEU A 1 95 ? -8.088 -6.813 5.094 1.00 97.75 95 LEU A CA 1
ATOM 730 C C . LEU A 1 95 ? -8.082 -6.170 3.713 1.00 97.75 95 LEU A C 1
ATOM 732 O O . LEU A 1 95 ? -8.872 -6.523 2.836 1.00 97.75 95 LEU A O 1
ATOM 736 N N . ILE A 1 96 ? -7.177 -5.213 3.546 1.00 98.50 96 ILE A N 1
ATOM 737 C CA . ILE A 1 96 ? -7.011 -4.449 2.320 1.00 98.50 96 ILE A CA 1
ATOM 738 C C . ILE A 1 96 ? -5.845 -5.042 1.541 1.00 98.50 96 ILE A C 1
ATOM 740 O O . ILE A 1 96 ? -4.682 -4.882 1.912 1.00 98.50 96 ILE A O 1
ATOM 744 N N . THR A 1 97 ? -6.151 -5.715 0.443 1.00 98.50 97 THR A N 1
ATOM 745 C CA . THR A 1 97 ? -5.162 -6.330 -0.438 1.00 98.50 97 THR A CA 1
ATOM 746 C C . THR A 1 97 ? -4.798 -5.366 -1.561 1.00 98.50 97 THR A C 1
ATOM 748 O O . THR A 1 97 ? -5.659 -4.901 -2.309 1.00 98.50 97 THR A O 1
ATOM 751 N N . VAL A 1 98 ? -3.504 -5.082 -1.697 1.00 98.69 98 VAL A N 1
ATOM 752 C CA . VAL A 1 98 ? -2.927 -4.380 -2.848 1.00 98.69 98 VAL A CA 1
ATOM 753 C C . VAL A 1 98 ? -2.519 -5.427 -3.877 1.00 98.69 98 VAL A C 1
ATOM 755 O O . VAL A 1 98 ? -1.729 -6.320 -3.564 1.00 98.69 98 VAL A O 1
ATOM 758 N N . GLN A 1 99 ? -3.039 -5.319 -5.097 1.00 98.31 99 GLN A N 1
ATOM 759 C CA . GLN A 1 99 ? -2.813 -6.285 -6.172 1.00 98.31 99 GLN A CA 1
ATOM 760 C C . GLN A 1 99 ? -2.310 -5.593 -7.437 1.00 98.31 99 GLN A C 1
ATOM 762 O O . GLN A 1 99 ? -2.845 -4.563 -7.831 1.00 98.31 99 GLN A O 1
ATOM 767 N N . ALA A 1 100 ? -1.335 -6.182 -8.119 1.00 97.25 100 ALA A N 1
ATOM 768 C CA . ALA A 1 100 ? -0.940 -5.761 -9.458 1.00 97.25 100 ALA A CA 1
ATOM 769 C C . ALA A 1 100 ? -1.865 -6.397 -10.506 1.00 97.25 100 ALA A C 1
ATOM 771 O O . ALA A 1 100 ? -2.097 -7.610 -10.482 1.00 97.25 100 ALA A O 1
ATOM 772 N N . ALA A 1 101 ? -2.393 -5.593 -11.429 1.00 96.50 101 ALA A N 1
ATOM 773 C CA . ALA A 1 101 ? -3.175 -6.070 -12.568 1.00 96.50 101 ALA A CA 1
ATOM 774 C C . ALA A 1 101 ? -2.250 -6.435 -13.742 1.00 96.50 101 ALA A C 1
ATOM 776 O O . ALA A 1 101 ? -1.993 -5.607 -14.610 1.00 96.50 101 ALA A O 1
ATOM 777 N N . VAL A 1 102 ? -1.765 -7.679 -13.761 1.00 94.88 102 VAL A N 1
ATOM 778 C CA . VAL A 1 102 ? -0.686 -8.137 -14.663 1.00 94.88 102 VAL A CA 1
ATOM 779 C C . VAL A 1 102 ? -1.176 -8.615 -16.034 1.00 94.88 102 VAL A C 1
ATOM 781 O O . VAL A 1 102 ? -0.438 -8.567 -17.016 1.00 94.88 102 VAL A O 1
ATOM 784 N N . ALA A 1 103 ? -2.425 -9.076 -16.117 1.00 94.56 103 ALA A N 1
ATOM 785 C CA . ALA A 1 103 ? -3.090 -9.440 -17.366 1.00 94.56 103 ALA A CA 1
ATOM 786 C C . ALA A 1 103 ? -4.614 -9.334 -17.208 1.00 94.56 103 ALA A C 1
ATOM 788 O O . ALA A 1 103 ? -5.128 -9.055 -16.120 1.00 94.56 103 ALA A O 1
ATOM 789 N N . LYS A 1 104 ? -5.361 -9.551 -18.299 1.00 93.50 104 LYS A N 1
ATOM 790 C CA . LYS A 1 104 ? -6.829 -9.565 -18.252 1.00 93.50 104 LYS A CA 1
ATOM 791 C C . LYS A 1 104 ? -7.301 -10.589 -17.212 1.00 93.50 104 LYS A C 1
ATOM 793 O O . LYS A 1 104 ? -6.893 -11.747 -17.263 1.00 93.50 104 LYS A O 1
ATOM 798 N N . ASP A 1 105 ? -8.121 -10.130 -16.268 1.00 90.75 105 ASP A N 1
ATOM 799 C CA . ASP A 1 105 ? -8.686 -10.923 -15.168 1.00 90.75 105 ASP A CA 1
ATOM 800 C C . ASP A 1 105 ? -7.643 -11.685 -14.320 1.00 90.75 105 ASP A C 1
ATOM 802 O O . ASP A 1 105 ? -7.982 -12.615 -13.592 1.00 90.75 105 ASP A O 1
ATOM 806 N N . THR A 1 106 ? -6.368 -11.282 -14.389 1.00 95.56 106 THR A N 1
ATOM 807 C CA . THR A 1 106 ? -5.265 -11.877 -13.629 1.00 95.56 106 THR A CA 1
ATOM 808 C C . THR A 1 106 ? -4.657 -10.828 -12.714 1.00 95.56 106 THR A C 1
ATOM 810 O O . THR A 1 106 ? -4.131 -9.811 -13.174 1.00 95.56 106 THR A O 1
ATOM 813 N N . PHE A 1 107 ? -4.698 -11.101 -11.414 1.00 97.00 107 PHE A N 1
ATOM 814 C CA . PHE A 1 107 ? -4.187 -10.212 -10.378 1.00 97.00 107 PHE A CA 1
ATOM 815 C C . PHE A 1 107 ? -3.160 -10.945 -9.522 1.00 97.00 107 PHE A C 1
ATOM 817 O O . PHE A 1 107 ? -3.350 -12.115 -9.188 1.00 97.00 107 PHE A O 1
ATOM 824 N N . GLN A 1 108 ? -2.081 -10.257 -9.162 1.00 96.44 108 GLN A N 1
ATOM 825 C CA . GLN A 1 108 ? -1.060 -10.785 -8.264 1.00 96.44 108 GLN A CA 1
ATOM 826 C C . GLN A 1 108 ? -1.009 -9.955 -6.984 1.00 96.44 108 GLN A C 1
ATOM 828 O O . GLN A 1 108 ? -0.808 -8.744 -7.037 1.00 96.44 108 GLN A O 1
ATOM 833 N N . ASP A 1 109 ? -1.150 -10.610 -5.833 1.00 97.19 109 ASP A N 1
ATOM 834 C CA . ASP A 1 109 ? -1.066 -9.946 -4.532 1.00 97.19 109 ASP A CA 1
ATOM 835 C C . ASP A 1 109 ? 0.340 -9.393 -4.283 1.00 97.19 109 ASP A C 1
ATOM 837 O O . ASP A 1 109 ? 1.344 -10.095 -4.439 1.00 97.19 109 ASP A O 1
ATOM 841 N N . VAL A 1 110 ? 0.401 -8.141 -3.837 1.00 97.00 110 VAL A N 1
ATOM 842 C CA . VAL A 1 110 ? 1.643 -7.412 -3.562 1.00 97.00 110 VAL A CA 1
ATOM 843 C C . VAL A 1 110 ? 1.847 -7.222 -2.064 1.00 97.00 110 VAL A C 1
ATOM 845 O O . VAL A 1 110 ? 2.929 -7.500 -1.548 1.00 97.00 110 VAL A O 1
ATOM 848 N N . ALA A 1 111 ? 0.813 -6.771 -1.359 1.00 97.44 111 ALA A N 1
ATOM 849 C CA . ALA A 1 111 ? 0.830 -6.569 0.084 1.00 97.44 111 ALA A CA 1
ATOM 850 C C . ALA A 1 111 ? -0.594 -6.617 0.648 1.00 97.44 111 ALA A C 1
ATOM 852 O O . ALA A 1 111 ? -1.560 -6.371 -0.073 1.00 97.44 111 ALA A O 1
ATOM 853 N N . VAL A 1 112 ? -0.711 -6.890 1.944 1.00 98.38 112 VAL A N 1
ATOM 854 C CA . VAL A 1 112 ? -1.974 -6.837 2.689 1.00 98.38 112 VAL A CA 1
ATOM 855 C C . VAL A 1 112 ? -1.827 -5.848 3.836 1.00 98.38 112 VAL A C 1
ATOM 857 O O . VAL A 1 112 ? -0.863 -5.917 4.595 1.00 98.38 112 VAL A O 1
ATOM 860 N N . ILE A 1 113 ? -2.784 -4.936 3.966 1.00 98.19 113 ILE A N 1
ATOM 861 C CA . ILE A 1 113 ? -2.921 -4.018 5.094 1.00 98.19 113 ILE A CA 1
ATOM 862 C C . ILE A 1 113 ? -4.067 -4.546 5.957 1.00 98.19 113 ILE A C 1
ATOM 864 O O . ILE A 1 113 ? -5.225 -4.513 5.550 1.00 98.19 113 ILE A O 1
ATOM 868 N N . ASN A 1 114 ? -3.738 -5.049 7.140 1.00 97.62 114 ASN A N 1
ATOM 869 C CA . ASN A 1 114 ? -4.702 -5.426 8.161 1.00 97.62 114 ASN A CA 1
ATOM 870 C C . ASN A 1 114 ? -4.985 -4.214 9.058 1.00 97.62 114 ASN A C 1
ATOM 872 O O . ASN A 1 114 ? -4.063 -3.654 9.659 1.00 97.62 114 ASN A O 1
ATOM 876 N N . VAL A 1 115 ? -6.253 -3.817 9.129 1.00 96.81 115 VAL A N 1
ATOM 877 C CA . VAL A 1 115 ? -6.760 -2.75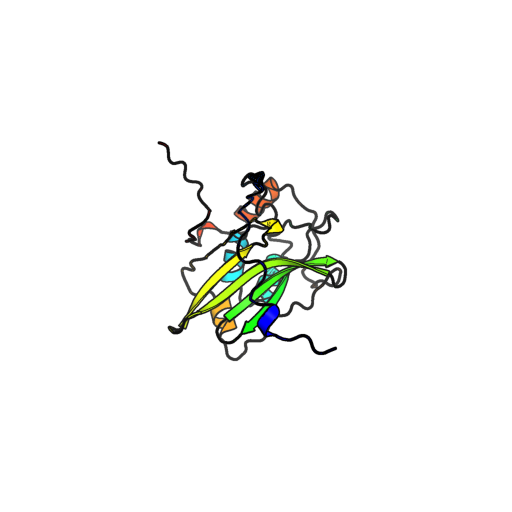3 9.994 1.00 96.81 115 VAL A CA 1
ATOM 878 C C . VAL A 1 115 ? -7.738 -3.381 10.974 1.00 96.81 115 VAL A C 1
ATOM 880 O O . VAL A 1 115 ? -8.844 -3.769 10.605 1.00 96.81 115 VAL A O 1
ATOM 883 N N . GLU A 1 116 ? -7.330 -3.465 12.231 1.00 96.50 116 GLU A N 1
ATOM 884 C CA . GLU A 1 116 ? -8.094 -4.1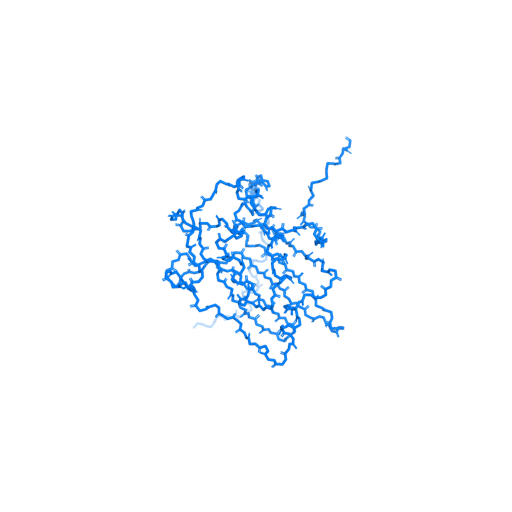19 13.287 1.00 96.50 116 GLU A CA 1
ATOM 885 C C . GLU A 1 116 ? -8.442 -3.103 14.368 1.00 96.50 116 GLU A C 1
ATOM 887 O O . GLU A 1 116 ? -7.559 -2.403 14.869 1.00 96.50 116 GLU A O 1
ATOM 892 N N . LYS A 1 117 ? -9.720 -3.011 14.733 1.00 94.50 117 LYS A N 1
ATOM 893 C CA . LYS A 1 117 ? -10.155 -2.259 15.908 1.00 94.50 117 LYS A CA 1
ATOM 894 C C . LYS A 1 117 ? -10.244 -3.206 17.094 1.00 94.50 117 LYS A C 1
ATOM 896 O O . LYS A 1 117 ? -10.984 -4.183 17.071 1.00 94.50 117 LYS A O 1
ATOM 901 N N . ASP A 1 118 ? -9.487 -2.894 18.134 1.00 90.38 118 ASP A N 1
ATOM 902 C CA . ASP A 1 118 ? -9.538 -3.644 19.377 1.00 90.38 118 ASP A CA 1
ATOM 903 C C . ASP A 1 118 ? -10.817 -3.320 20.187 1.00 90.38 118 ASP A C 1
ATOM 905 O O . ASP A 1 118 ? -11.511 -2.335 19.910 1.00 90.38 118 ASP A O 1
ATOM 909 N N . PRO A 1 119 ? -11.139 -4.102 21.234 1.00 90.31 119 PRO A N 1
ATOM 910 C CA . PRO A 1 119 ? -12.318 -3.855 22.067 1.00 90.31 119 PRO A CA 1
ATOM 911 C C . PRO A 1 119 ? -12.322 -2.505 22.804 1.00 90.31 119 PRO A C 1
ATOM 913 O O . PRO A 1 119 ? -13.363 -2.094 23.310 1.00 90.31 119 PRO A O 1
ATOM 916 N N . THR A 1 120 ? -11.178 -1.816 22.893 1.00 89.00 120 THR A N 1
ATOM 917 C CA . THR A 1 120 ? -11.071 -0.472 23.489 1.00 89.00 120 THR A CA 1
ATOM 918 C C . THR A 1 120 ? -11.391 0.638 22.486 1.00 89.00 120 THR A C 1
ATOM 920 O O . THR A 1 120 ? -11.472 1.806 22.860 1.00 89.00 120 THR A O 1
ATOM 923 N N . GLY A 1 121 ? -11.593 0.282 21.214 1.00 85.50 121 GLY A N 1
ATOM 924 C CA . GLY A 1 121 ? -11.815 1.208 20.110 1.00 85.50 121 GLY A CA 1
ATOM 925 C C . GLY A 1 121 ? -10.525 1.700 19.450 1.00 85.50 121 GLY A C 1
ATOM 926 O O . GLY A 1 121 ? -10.590 2.487 18.503 1.00 85.50 121 GLY A O 1
ATOM 927 N N . THR A 1 122 ? -9.358 1.234 19.902 1.00 89.31 122 THR A N 1
ATOM 928 C CA . THR A 1 122 ? -8.069 1.598 19.312 1.00 89.31 122 THR A CA 1
ATOM 929 C C . THR A 1 122 ? -7.858 0.794 18.035 1.00 89.31 122 THR A C 1
ATOM 931 O O . THR A 1 122 ? -8.034 -0.420 18.006 1.00 89.31 122 THR A O 1
ATOM 934 N N . THR A 1 123 ? -7.484 1.470 16.949 1.00 92.00 123 THR A N 1
ATOM 935 C CA . THR A 1 123 ? -7.225 0.807 15.666 1.00 92.00 123 THR A CA 1
ATOM 936 C C . THR A 1 123 ? -5.736 0.545 15.486 1.00 92.00 123 THR A C 1
ATOM 938 O O . THR A 1 123 ? -4.921 1.465 15.576 1.00 92.00 123 THR A O 1
ATOM 941 N N . LYS A 1 124 ? -5.386 -0.702 15.184 1.00 92.69 124 LYS A N 1
ATOM 942 C CA . LYS A 1 124 ? -4.041 -1.145 14.835 1.00 92.69 124 LYS A CA 1
ATOM 943 C C . LYS A 1 124 ? -3.955 -1.394 13.334 1.00 92.69 124 LYS A C 1
ATOM 945 O O . LYS A 1 124 ? -4.839 -2.010 12.749 1.00 92.69 124 LYS A O 1
ATOM 950 N N . VAL A 1 125 ? -2.862 -0.937 12.728 1.00 93.75 125 VAL A N 1
ATOM 951 C CA . VAL A 1 125 ? -2.552 -1.169 11.314 1.00 93.75 125 VAL A CA 1
ATOM 952 C C . VAL A 1 125 ? -1.298 -2.030 11.218 1.00 93.75 125 VAL A C 1
ATOM 954 O O . VAL A 1 125 ? -0.296 -1.749 11.877 1.00 93.75 125 VAL A O 1
ATOM 957 N N . VAL A 1 126 ? -1.350 -3.077 10.401 1.00 95.62 126 VAL A N 1
ATOM 958 C CA . VAL A 1 126 ? -0.218 -3.960 10.103 1.00 95.62 126 VAL A CA 1
ATOM 959 C C . VAL A 1 126 ? -0.162 -4.176 8.599 1.00 95.62 126 VAL A C 1
ATOM 961 O O . VAL A 1 126 ? -1.151 -4.583 8.003 1.00 95.62 126 VAL A O 1
ATOM 964 N N . ILE A 1 127 ? 0.985 -3.915 7.981 1.00 96.00 127 ILE A N 1
ATOM 965 C CA . ILE A 1 127 ? 1.197 -4.103 6.545 1.00 96.00 127 ILE A CA 1
ATOM 966 C C . ILE A 1 127 ? 2.163 -5.260 6.345 1.00 96.00 127 ILE A C 1
ATOM 968 O O . ILE A 1 127 ? 3.288 -5.213 6.836 1.00 96.00 127 ILE A O 1
ATOM 972 N N . THR A 1 128 ? 1.747 -6.279 5.606 1.00 95.00 128 THR A N 1
ATOM 973 C CA . THR A 1 128 ? 2.547 -7.469 5.313 1.00 95.00 128 THR A CA 1
ATOM 974 C C . THR A 1 128 ? 2.812 -7.554 3.817 1.00 95.00 128 THR A C 1
ATOM 976 O O . THR A 1 128 ? 1.883 -7.516 3.011 1.00 95.00 128 THR A O 1
ATOM 979 N N . GLY A 1 129 ? 4.084 -7.665 3.437 1.00 93.94 129 GLY A N 1
ATOM 980 C CA . GLY A 1 129 ? 4.483 -7.856 2.045 1.00 93.94 129 GLY A CA 1
ATOM 981 C C . GLY A 1 129 ? 4.237 -9.284 1.560 1.00 93.94 129 GLY A C 1
ATOM 982 O O . GLY A 1 129 ? 4.355 -10.240 2.325 1.00 93.94 129 GLY A O 1
ATOM 983 N N . ASN A 1 130 ? 3.933 -9.454 0.272 1.00 93.94 130 ASN A N 1
ATOM 984 C CA . ASN A 1 130 ? 3.875 -10.775 -0.346 1.00 93.94 130 ASN A CA 1
ATOM 985 C C . ASN A 1 130 ? 5.243 -11.473 -0.258 1.00 93.94 130 ASN A C 1
ATOM 987 O O . ASN A 1 130 ? 6.259 -10.914 -0.674 1.00 93.94 130 ASN A O 1
ATOM 991 N N . VAL A 1 131 ? 5.257 -12.727 0.201 1.00 88.69 131 VAL A N 1
ATOM 992 C CA . VAL A 1 131 ? 6.484 -13.515 0.406 1.00 88.69 131 VAL A CA 1
ATOM 993 C C . VAL A 1 131 ? 7.368 -13.625 -0.841 1.00 88.69 131 VAL A C 1
ATOM 995 O O . VAL A 1 131 ? 8.590 -13.657 -0.725 1.00 88.69 131 VAL A O 1
ATOM 998 N N . LYS A 1 132 ? 6.785 -13.637 -2.046 1.00 89.12 132 LYS A N 1
ATOM 999 C CA . LYS A 1 132 ? 7.541 -13.715 -3.306 1.00 89.12 132 LYS A CA 1
ATOM 1000 C C . LYS A 1 132 ? 8.263 -12.409 -3.644 1.00 89.12 132 LYS A C 1
ATOM 1002 O O . LYS A 1 132 ? 9.283 -12.452 -4.320 1.00 89.12 132 LYS A O 1
ATOM 1007 N N . LEU A 1 133 ? 7.732 -11.268 -3.203 1.00 89.56 133 LEU A N 1
ATOM 1008 C CA . LEU A 1 133 ? 8.285 -9.938 -3.493 1.00 89.56 133 LEU A CA 1
ATOM 1009 C C . LEU A 1 133 ? 9.172 -9.417 -2.357 1.00 89.56 133 LEU A C 1
ATOM 1011 O O . LEU A 1 133 ? 10.138 -8.692 -2.599 1.00 89.56 133 LEU A O 1
ATOM 1015 N N . TYR A 1 134 ? 8.837 -9.783 -1.121 1.00 87.25 134 TYR A N 1
ATOM 1016 C CA . TYR A 1 134 ? 9.455 -9.231 0.078 1.00 87.25 134 TYR A CA 1
ATOM 1017 C C . TYR A 1 134 ? 10.198 -10.261 0.941 1.00 87.25 134 TYR A C 1
ATOM 1019 O O . TYR A 1 134 ? 10.896 -9.881 1.877 1.00 87.25 134 TYR A O 1
ATOM 1027 N N . GLY A 1 135 ? 10.089 -11.554 0.634 1.00 86.06 135 GLY A N 1
ATOM 1028 C CA . GLY A 1 135 ? 10.565 -12.614 1.519 1.00 86.06 135 GLY A CA 1
ATOM 1029 C C . GLY A 1 135 ? 9.625 -12.859 2.709 1.00 86.06 135 GLY A C 1
ATOM 1030 O O . GLY A 1 135 ? 8.600 -12.187 2.855 1.00 86.06 135 GLY A O 1
ATOM 1031 N N . PRO A 1 136 ? 9.928 -13.867 3.543 1.00 83.06 136 PRO A N 1
ATOM 1032 C CA . PRO A 1 136 ? 9.123 -14.176 4.718 1.00 83.06 136 PRO A CA 1
ATOM 1033 C C . PRO A 1 136 ? 9.189 -13.045 5.751 1.00 83.06 136 PRO A C 1
ATOM 1035 O O . PRO A 1 136 ? 10.205 -12.364 5.878 1.00 83.06 136 PRO A O 1
ATOM 1038 N N . ASP A 1 137 ? 8.096 -12.877 6.497 1.00 84.50 137 ASP A N 1
ATOM 1039 C CA . ASP A 1 137 ? 8.006 -12.012 7.680 1.00 84.50 137 ASP A CA 1
ATOM 1040 C C . ASP A 1 137 ? 8.331 -10.521 7.448 1.00 84.50 137 ASP A C 1
ATOM 1042 O O . ASP A 1 137 ? 8.660 -9.794 8.387 1.00 84.50 137 ASP A O 1
ATOM 1046 N N . TYR A 1 138 ? 8.194 -10.026 6.211 1.00 86.62 138 TYR A N 1
ATOM 1047 C CA . TYR A 1 138 ? 8.349 -8.602 5.910 1.00 86.62 138 TYR A CA 1
ATOM 1048 C C . TYR A 1 138 ? 7.097 -7.817 6.324 1.00 86.62 138 TYR A C 1
ATOM 1050 O O . TYR A 1 138 ? 6.080 -7.807 5.621 1.00 86.62 138 TYR A O 1
ATOM 1058 N N . VAL A 1 139 ? 7.170 -7.172 7.490 1.00 89.12 139 VAL A N 1
ATOM 1059 C CA . VAL A 1 139 ? 6.027 -6.524 8.143 1.00 89.12 139 VAL A CA 1
ATOM 1060 C C . VAL A 1 139 ? 6.363 -5.098 8.568 1.00 89.12 139 VAL A C 1
ATOM 1062 O O . VAL A 1 139 ? 7.363 -4.852 9.238 1.00 89.12 139 VAL A O 1
ATOM 1065 N N . ILE A 1 140 ? 5.470 -4.163 8.250 1.00 88.38 140 ILE A N 1
ATOM 1066 C CA . ILE A 1 140 ? 5.520 -2.766 8.679 1.00 88.38 140 ILE A CA 1
ATOM 1067 C C . ILE A 1 140 ? 4.346 -2.486 9.621 1.00 88.38 140 ILE A C 1
ATOM 1069 O O . ILE A 1 140 ? 3.188 -2.721 9.284 1.00 88.38 140 ILE A O 1
ATOM 1073 N N . ILE A 1 141 ? 4.644 -1.949 10.806 1.00 91.06 141 ILE A N 1
ATOM 1074 C CA . ILE A 1 141 ? 3.641 -1.515 11.790 1.00 91.06 141 ILE A CA 1
ATOM 1075 C C . ILE A 1 141 ? 3.820 -0.005 11.997 1.00 91.06 141 ILE A C 1
ATOM 1077 O O . ILE A 1 141 ? 4.736 0.405 12.725 1.00 91.06 141 ILE A O 1
ATOM 1081 N N . PRO A 1 142 ? 3.023 0.838 11.314 1.00 88.19 142 PRO A N 1
ATOM 1082 C CA . PRO A 1 142 ? 3.141 2.284 11.430 1.00 88.19 142 PRO A CA 1
ATOM 1083 C C . PRO A 1 142 ? 2.592 2.795 12.764 1.00 88.19 142 PRO A C 1
ATOM 1085 O O . PRO A 1 142 ? 1.542 2.359 13.230 1.00 88.19 142 PRO A O 1
ATOM 1088 N N . THR A 1 143 ? 3.275 3.788 13.337 1.00 85.31 143 THR A N 1
ATOM 1089 C CA . THR A 1 143 ? 2.741 4.599 14.438 1.00 85.31 143 THR A CA 1
ATOM 1090 C C . THR A 1 143 ? 2.394 5.983 13.911 1.00 85.31 143 THR A C 1
ATOM 1092 O O . THR A 1 143 ? 3.279 6.756 13.535 1.00 85.31 143 THR A O 1
ATOM 1095 N N . TYR A 1 144 ? 1.106 6.311 13.896 1.00 82.94 144 TYR A N 1
ATOM 1096 C CA . TYR A 1 144 ? 0.634 7.628 13.488 1.00 82.94 144 TYR A CA 1
ATOM 1097 C C . TYR A 1 144 ? 0.576 8.569 14.696 1.00 82.94 144 TYR A C 1
ATOM 1099 O O . TYR A 1 144 ? 0.042 8.208 15.742 1.00 82.94 144 TYR A O 1
ATOM 1107 N N . LYS A 1 145 ? 1.109 9.792 14.560 1.00 82.56 145 LYS A N 1
ATOM 1108 C CA . LYS A 1 145 ? 1.043 10.819 15.624 1.00 82.56 145 LYS A CA 1
ATOM 1109 C C . LYS A 1 145 ? -0.392 11.254 15.932 1.00 82.56 145 LYS A C 1
ATOM 1111 O O . LYS A 1 145 ? -0.702 11.642 17.052 1.00 82.56 145 LYS A O 1
ATOM 1116 N N . THR A 1 146 ? -1.246 11.211 14.920 1.00 84.00 146 THR A N 1
ATOM 1117 C CA . THR A 1 146 ? -2.671 11.531 14.986 1.00 84.00 146 THR A CA 1
ATOM 1118 C C . THR A 1 146 ? -3.410 10.470 14.191 1.00 84.00 146 THR A C 1
ATOM 1120 O O . THR A 1 146 ? -2.872 10.000 13.189 1.00 84.00 146 THR A O 1
ATOM 1123 N N . SER A 1 147 ? -4.613 10.091 14.630 1.00 85.81 147 SER A N 1
ATOM 1124 C CA . SER A 1 147 ? -5.418 9.088 13.927 1.00 85.81 147 SER A CA 1
ATOM 1125 C C . SER A 1 147 ? -5.653 9.513 12.467 1.00 85.81 147 SER A C 1
ATOM 1127 O O . SER A 1 147 ? -6.216 10.590 12.244 1.00 85.81 147 SER A O 1
ATOM 1129 N N . PRO A 1 148 ? -5.217 8.713 11.477 1.00 91.25 148 PRO A N 1
ATOM 1130 C CA . PRO A 1 148 ? -5.497 8.955 10.069 1.00 91.25 148 PRO A CA 1
ATOM 1131 C C . PRO A 1 148 ? -6.986 9.099 9.763 1.00 91.25 148 PRO A C 1
ATOM 1133 O O . PRO A 1 148 ? -7.818 8.368 10.301 1.00 91.25 148 PRO A O 1
ATOM 1136 N N . ILE A 1 149 ? -7.317 9.967 8.805 1.00 92.81 149 ILE A N 1
ATOM 1137 C CA . ILE A 1 149 ? -8.701 10.150 8.336 1.00 92.81 149 ILE A CA 1
ATOM 1138 C C . ILE A 1 149 ? -9.266 8.834 7.788 1.00 92.81 149 ILE A C 1
ATOM 1140 O O . ILE A 1 149 ? -10.415 8.499 8.079 1.00 92.81 149 ILE A O 1
ATOM 1144 N N . ILE A 1 150 ? -8.451 8.058 7.063 1.00 94.00 150 ILE A N 1
ATOM 1145 C CA . ILE A 1 150 ? -8.858 6.754 6.528 1.00 94.00 150 ILE A CA 1
ATOM 1146 C C . ILE A 1 150 ? -9.324 5.778 7.619 1.00 94.00 150 ILE A C 1
ATOM 1148 O O . ILE A 1 150 ? -10.243 5.003 7.375 1.00 94.00 150 ILE A O 1
ATOM 1152 N N . ILE A 1 151 ? -8.755 5.838 8.833 1.00 92.06 151 ILE A N 1
ATOM 1153 C CA . ILE A 1 151 ? -9.179 4.980 9.951 1.00 92.06 151 ILE A CA 1
ATOM 1154 C C . ILE A 1 151 ? -10.607 5.330 10.364 1.00 92.06 151 ILE A C 1
ATOM 1156 O O . ILE A 1 151 ? -11.449 4.447 10.498 1.00 92.06 151 ILE A O 1
ATOM 1160 N N . THR A 1 152 ? -10.907 6.619 10.514 1.00 90.19 152 THR A N 1
ATOM 1161 C CA . THR A 1 152 ? -12.268 7.076 10.819 1.00 90.19 152 THR A CA 1
ATOM 1162 C C . THR A 1 152 ? -13.250 6.697 9.708 1.00 90.19 152 THR A C 1
ATOM 1164 O O . THR A 1 152 ? -14.402 6.382 9.997 1.00 90.19 152 THR A O 1
ATOM 1167 N N . TRP A 1 153 ? -12.804 6.687 8.447 1.00 92.62 153 TRP A N 1
ATOM 1168 C CA . TRP A 1 153 ? -13.632 6.289 7.309 1.00 92.62 153 TRP A CA 1
ATOM 1169 C C . TRP A 1 153 ? -14.083 4.821 7.377 1.00 92.62 153 TRP A C 1
ATOM 1171 O O . TRP A 1 153 ? -15.266 4.579 7.155 1.00 92.62 153 TRP A O 1
ATOM 1181 N N . PHE A 1 154 ? -13.214 3.869 7.750 1.00 92.69 154 PHE A N 1
ATOM 1182 C CA . PHE A 1 154 ? -13.591 2.446 7.899 1.00 92.69 154 PHE A CA 1
ATOM 1183 C C . PHE A 1 154 ? -14.731 2.222 8.891 1.00 92.69 154 PHE A C 1
ATOM 1185 O O . PHE A 1 154 ? -15.608 1.389 8.688 1.00 92.69 154 PHE A O 1
ATOM 1192 N N . TRP A 1 155 ? -14.723 2.991 9.975 1.00 92.56 155 TRP A N 1
ATOM 1193 C CA . TRP A 1 155 ? -15.649 2.820 11.089 1.00 92.56 155 TRP A CA 1
ATOM 1194 C C . TRP A 1 155 ? -16.863 3.745 11.022 1.00 92.56 155 TRP A C 1
ATOM 1196 O O . TRP A 1 155 ? -17.676 3.764 11.947 1.00 92.56 155 TRP A O 1
ATOM 1206 N N . GLY A 1 156 ? -16.971 4.537 9.957 1.00 89.62 156 GLY A N 1
ATOM 1207 C CA . GLY A 1 156 ? -18.081 5.448 9.743 1.00 89.62 156 GLY A CA 1
ATOM 1208 C C . GLY A 1 156 ? -19.339 4.724 9.248 1.00 89.62 156 GLY A C 1
ATOM 1209 O O . GLY A 1 156 ? -19.249 3.722 8.542 1.00 89.62 156 GLY A O 1
ATOM 1210 N N . PRO A 1 157 ? -20.538 5.268 9.517 1.00 86.50 157 PRO A N 1
ATOM 1211 C CA . PRO A 1 157 ? -21.803 4.662 9.083 1.00 86.50 157 PRO A CA 1
ATOM 1212 C C . PRO A 1 157 ? -21.989 4.656 7.555 1.00 86.50 157 PRO A C 1
ATOM 1214 O O . PRO A 1 157 ? -22.836 3.936 7.036 1.00 86.50 157 PRO A O 1
ATOM 1217 N N . ALA A 1 158 ? -21.217 5.472 6.833 1.00 84.38 158 ALA A N 1
ATOM 1218 C CA . ALA A 1 158 ? -21.253 5.578 5.376 1.00 84.38 158 ALA A CA 1
ATOM 1219 C C . ALA A 1 158 ? -20.201 4.702 4.674 1.00 84.38 158 ALA A C 1
ATOM 1221 O O . ALA A 1 158 ? -20.052 4.794 3.453 1.00 84.38 158 ALA A O 1
ATOM 1222 N N . TYR A 1 159 ? -19.447 3.894 5.424 1.00 89.31 159 TYR A N 1
ATOM 1223 C CA . TYR A 1 159 ? -18.428 3.028 4.852 1.00 89.31 159 TYR A CA 1
ATOM 1224 C C . TYR A 1 159 ? -19.038 2.030 3.855 1.00 89.31 159 TYR A C 1
ATOM 1226 O O . TYR A 1 159 ? -20.100 1.444 4.079 1.00 89.31 159 TYR A O 1
ATOM 1234 N N . ARG A 1 160 ? -18.331 1.827 2.741 1.00 89.19 160 ARG A N 1
ATOM 1235 C CA . ARG A 1 160 ? -18.618 0.790 1.752 1.00 89.19 160 ARG A CA 1
ATOM 1236 C C . ARG A 1 160 ? -17.315 0.101 1.390 1.00 89.19 160 ARG A C 1
ATOM 1238 O O . ARG A 1 160 ? -16.300 0.775 1.221 1.00 89.19 160 ARG A O 1
ATOM 1245 N N . LEU A 1 161 ? -17.385 -1.219 1.229 1.00 93.12 161 LEU A N 1
ATOM 1246 C CA . LEU A 1 161 ? -16.272 -2.014 0.722 1.00 93.12 161 LEU A CA 1
ATOM 1247 C C . LEU A 1 161 ? -15.766 -1.406 -0.583 1.00 93.12 161 LEU A C 1
ATOM 1249 O O . LEU A 1 161 ? -16.537 -1.198 -1.523 1.00 93.12 161 LEU A O 1
ATOM 1253 N N . TRP A 1 162 ? -14.469 -1.120 -0.622 1.00 96.81 162 TRP A N 1
ATOM 1254 C CA . TRP A 1 162 ? -13.809 -0.693 -1.841 1.00 96.81 162 TRP A CA 1
ATOM 1255 C C . TRP A 1 162 ? -13.301 -1.921 -2.582 1.00 96.81 162 TRP A C 1
ATOM 1257 O O . TRP A 1 162 ? -12.402 -2.617 -2.119 1.00 96.81 162 TRP A O 1
ATOM 1267 N N . VAL A 1 163 ? -13.871 -2.172 -3.752 1.00 97.44 163 VAL A N 1
ATOM 1268 C CA . VAL A 1 163 ? -13.328 -3.123 -4.716 1.00 97.44 163 VAL A CA 1
ATOM 1269 C C . VAL A 1 163 ? -13.003 -2.310 -5.950 1.00 97.44 163 VAL A C 1
ATOM 1271 O O . VAL A 1 163 ? -13.916 -1.852 -6.636 1.00 97.44 163 VAL A O 1
ATOM 1274 N N . SER A 1 164 ? -11.712 -2.100 -6.206 1.00 97.75 164 SER A N 1
ATOM 1275 C CA . SER A 1 164 ? -11.262 -1.324 -7.360 1.00 97.75 164 SER A CA 1
ATOM 1276 C C . SER A 1 164 ? -11.970 -1.780 -8.641 1.00 97.75 164 SER A C 1
ATOM 1278 O O . SER A 1 164 ? -11.947 -2.978 -8.939 1.00 97.75 164 SER A O 1
ATOM 1280 N N . PRO A 1 165 ? -12.573 -0.876 -9.429 1.00 96.50 165 PRO A N 1
ATOM 1281 C CA . PRO A 1 165 ? -13.202 -1.235 -10.698 1.00 96.50 165 PRO A CA 1
ATOM 1282 C C . PRO A 1 165 ? -12.177 -1.439 -11.826 1.00 96.50 165 PRO A C 1
ATOM 1284 O O . PRO A 1 165 ? -12.555 -1.800 -12.940 1.00 96.50 165 PRO A O 1
ATOM 1287 N N . TYR A 1 166 ? -10.896 -1.170 -11.564 1.00 97.00 166 TYR A N 1
ATOM 1288 C CA . TYR A 1 166 ? -9.848 -1.142 -12.572 1.00 97.00 166 TYR A CA 1
ATOM 1289 C C . TYR A 1 166 ? -9.139 -2.488 -12.702 1.00 97.00 166 TYR A C 1
ATOM 1291 O O . TYR A 1 166 ? -8.975 -3.245 -11.742 1.00 97.00 166 TYR A O 1
ATOM 1299 N N . TYR A 1 167 ? -8.713 -2.780 -13.924 1.00 94.62 167 TYR A N 1
ATOM 1300 C CA . TYR A 1 167 ? -8.026 -4.011 -14.294 1.00 94.62 167 TYR A CA 1
ATOM 1301 C C . TYR A 1 167 ? -7.091 -3.745 -15.473 1.00 94.62 167 TYR A C 1
ATOM 1303 O O . TYR A 1 167 ? -7.014 -2.629 -15.987 1.00 94.62 167 TYR A O 1
ATOM 1311 N N . TYR A 1 168 ? -6.356 -4.766 -15.906 1.00 94.12 168 TYR A N 1
ATOM 1312 C CA . TYR A 1 168 ? -5.396 -4.631 -16.995 1.00 94.12 168 TYR A CA 1
ATOM 1313 C C . TYR A 1 168 ? -6.055 -4.027 -18.248 1.00 94.12 168 TYR A C 1
ATOM 1315 O O . TYR A 1 168 ? -7.025 -4.574 -18.775 1.00 94.12 168 TYR A O 1
ATOM 1323 N N . ARG A 1 169 ? -5.514 -2.897 -18.721 1.00 93.00 169 ARG A N 1
ATOM 1324 C CA . ARG A 1 169 ? -6.024 -2.063 -19.834 1.00 93.00 169 ARG A CA 1
ATOM 1325 C C . ARG A 1 169 ? -7.363 -1.346 -19.604 1.00 93.00 169 ARG A C 1
ATOM 1327 O O . ARG A 1 169 ? -7.872 -0.729 -20.538 1.00 93.00 169 ARG A O 1
ATOM 1334 N N . TYR A 1 170 ? -7.898 -1.347 -18.389 1.00 95.38 170 TYR A N 1
ATOM 1335 C CA . TYR A 1 170 ? -9.040 -0.525 -17.993 1.00 95.38 170 TYR A CA 1
ATOM 1336 C C . TYR A 1 170 ? -8.689 0.248 -16.723 1.00 95.38 170 TYR A C 1
ATOM 1338 O O . TYR A 1 170 ? -8.835 -0.239 -15.603 1.00 95.38 170 TYR A O 1
ATOM 1346 N N . TYR A 1 171 ? -8.179 1.460 -16.927 1.00 95.50 171 TYR A N 1
ATOM 1347 C CA . TYR A 1 171 ? -7.573 2.285 -15.889 1.00 95.50 171 TYR A CA 1
ATOM 1348 C C . TYR A 1 171 ? -8.357 3.583 -15.668 1.00 95.50 171 TYR A C 1
ATOM 1350 O O . TYR A 1 171 ? -9.061 4.040 -16.574 1.00 95.50 171 TYR A O 1
ATOM 1358 N N . PRO A 1 172 ? -8.205 4.229 -14.500 1.00 95.75 172 PRO A N 1
ATOM 1359 C CA . PRO A 1 172 ? -8.795 5.538 -14.274 1.00 95.75 172 PRO A CA 1
ATOM 1360 C C . PRO A 1 172 ? -8.216 6.588 -15.220 1.00 95.75 172 PRO A C 1
ATOM 1362 O O . PRO A 1 172 ? -7.057 6.523 -15.632 1.00 95.75 172 PRO A O 1
ATOM 1365 N N . ASN A 1 173 ? -8.989 7.644 -15.470 1.00 94.81 173 ASN A N 1
ATOM 1366 C CA . ASN A 1 173 ? -8.580 8.746 -16.342 1.00 94.81 173 ASN A CA 1
ATOM 1367 C C . ASN A 1 173 ? -7.314 9.492 -15.874 1.00 94.81 173 ASN A C 1
ATOM 1369 O O . ASN A 1 173 ? -6.642 10.098 -16.710 1.00 94.81 173 ASN A O 1
ATOM 1373 N N . TYR A 1 174 ? -6.982 9.449 -14.581 1.00 91.31 174 TYR A N 1
ATOM 1374 C CA . TYR A 1 174 ? -5.785 10.067 -14.010 1.00 91.31 174 TYR A CA 1
ATOM 1375 C C . TYR A 1 174 ? -4.527 9.207 -14.179 1.00 91.31 174 TYR A C 1
ATOM 1377 O O . TYR A 1 174 ? -3.418 9.730 -14.089 1.00 91.31 174 TYR A O 1
ATOM 1385 N N . TYR A 1 175 ? -4.674 7.899 -14.405 1.00 92.81 175 TYR A N 1
ATOM 1386 C CA . TYR A 1 175 ? -3.535 7.003 -14.536 1.00 92.81 175 TYR A CA 1
ATOM 1387 C C . TYR A 1 175 ? -2.957 7.078 -15.947 1.00 92.81 175 TYR A C 1
ATOM 1389 O O . TYR A 1 175 ? -3.666 7.120 -16.958 1.00 92.81 175 TYR A O 1
ATOM 1397 N N . ARG A 1 176 ? -1.632 7.103 -16.010 1.00 90.88 176 ARG A N 1
ATOM 1398 C CA . ARG A 1 176 ? -0.853 7.011 -17.240 1.00 90.88 176 ARG A CA 1
ATOM 1399 C C . ARG A 1 176 ? 0.278 6.036 -16.950 1.00 90.88 176 ARG A C 1
ATOM 1401 O O . ARG A 1 176 ? 1.059 6.367 -16.065 1.00 90.88 176 ARG A O 1
ATOM 1408 N N . PRO A 1 177 ? 0.381 4.886 -17.638 1.00 88.38 177 PRO A N 1
ATOM 1409 C CA . PRO A 1 177 ? 1.520 3.994 -17.467 1.00 88.38 177 PRO A CA 1
ATOM 1410 C C . PRO A 1 177 ? 2.833 4.762 -17.639 1.00 88.38 177 PRO A C 1
ATOM 1412 O O . PRO A 1 177 ? 2.953 5.606 -18.532 1.00 88.38 177 PRO A O 1
ATOM 1415 N N . TRP A 1 178 ? 3.814 4.487 -16.784 1.00 93.94 178 TRP A N 1
ATOM 1416 C CA . TRP A 1 178 ? 5.166 5.027 -16.913 1.00 93.94 178 TRP A CA 1
ATOM 1417 C C . TRP A 1 178 ? 6.175 3.883 -17.007 1.00 93.94 178 TRP A C 1
ATOM 1419 O O . TRP A 1 178 ? 5.933 2.819 -16.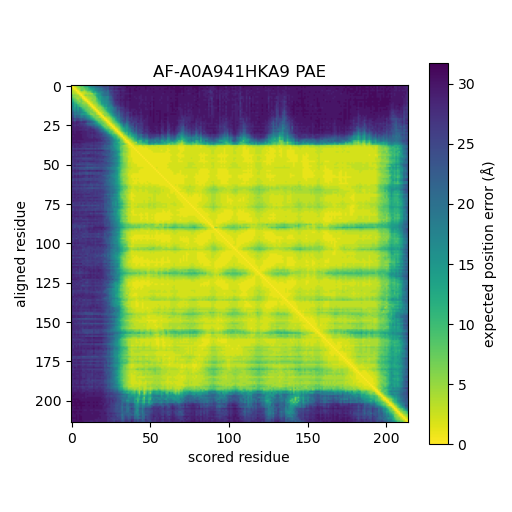439 1.00 93.94 178 TRP A O 1
ATOM 1429 N N . PRO A 1 179 ? 7.300 4.084 -17.717 1.00 93.75 179 PRO A N 1
ATOM 1430 C CA . PRO A 1 179 ? 8.341 3.072 -17.792 1.00 93.75 179 PRO A CA 1
ATOM 1431 C C . PRO A 1 179 ? 8.966 2.839 -16.420 1.00 93.75 179 PRO A C 1
ATOM 1433 O O . PRO A 1 179 ? 9.043 3.762 -15.597 1.00 93.75 179 PRO A O 1
ATOM 1436 N N . THR A 1 180 ? 9.470 1.630 -16.207 1.00 92.25 180 THR A N 1
ATOM 1437 C CA . THR A 1 180 ? 10.244 1.308 -15.010 1.00 92.25 180 THR A CA 1
ATOM 1438 C C . THR A 1 180 ? 11.535 2.126 -14.932 1.00 92.25 180 THR A C 1
ATOM 1440 O O . THR A 1 180 ? 12.126 2.568 -15.923 1.00 92.25 180 THR A O 1
ATOM 1443 N N . TYR A 1 181 ? 11.985 2.361 -13.706 1.00 88.94 181 TYR A N 1
ATOM 1444 C CA . TYR A 1 181 ? 13.265 2.968 -13.387 1.00 88.94 181 TYR A CA 1
ATOM 1445 C C . TYR A 1 181 ? 14.234 1.923 -12.847 1.00 88.94 181 TYR A C 1
ATOM 1447 O O . TYR A 1 181 ? 13.842 0.891 -12.308 1.00 88.94 181 TYR A O 1
ATOM 1455 N N . THR A 1 182 ? 15.530 2.240 -12.895 1.00 88.94 182 THR A N 1
ATOM 1456 C CA . THR A 1 182 ? 16.502 1.505 -12.084 1.00 88.94 182 THR A CA 1
ATOM 1457 C C . THR A 1 182 ? 16.127 1.633 -10.606 1.00 88.94 182 THR A C 1
ATOM 1459 O O . THR A 1 182 ? 15.731 2.713 -10.151 1.00 88.94 182 THR A O 1
ATOM 1462 N N . THR A 1 183 ? 16.303 0.560 -9.832 1.00 84.56 183 THR A N 1
ATOM 1463 C CA . THR A 1 183 ? 15.972 0.517 -8.397 1.00 84.56 183 THR A CA 1
ATOM 1464 C C . THR A 1 183 ? 16.557 1.709 -7.625 1.00 84.56 183 THR A C 1
ATOM 1466 O O . THR A 1 183 ? 15.887 2.316 -6.793 1.00 84.56 183 THR A O 1
ATOM 1469 N N . THR A 1 184 ? 17.786 2.131 -7.937 1.00 86.00 184 THR A N 1
ATOM 1470 C CA . THR A 1 184 ? 18.425 3.302 -7.309 1.00 86.00 184 THR A CA 1
ATOM 1471 C C . THR A 1 184 ? 17.676 4.608 -7.585 1.00 86.00 184 THR A C 1
ATOM 1473 O O . THR A 1 184 ? 17.465 5.418 -6.673 1.00 86.00 184 THR A O 1
ATOM 1476 N N . ARG A 1 185 ? 17.255 4.827 -8.838 1.00 86.38 185 ARG A N 1
ATOM 1477 C CA . ARG A 1 185 ? 16.504 6.023 -9.235 1.00 86.38 185 ARG A CA 1
ATOM 1478 C C . ARG A 1 185 ? 15.123 6.027 -8.590 1.00 86.38 185 ARG A C 1
ATOM 1480 O O . ARG A 1 185 ? 14.725 7.056 -8.047 1.00 86.38 185 ARG A O 1
ATOM 1487 N N . TYR A 1 186 ? 14.453 4.877 -8.584 1.00 89.56 186 TYR A N 1
ATOM 1488 C CA . TYR A 1 186 ? 13.182 4.679 -7.896 1.00 89.56 186 TYR A CA 1
ATOM 1489 C C . TYR A 1 186 ? 13.271 5.054 -6.407 1.00 89.56 186 TYR A C 1
ATOM 1491 O O . TYR A 1 186 ? 12.585 5.971 -5.959 1.00 89.56 186 TYR A O 1
ATOM 1499 N N . ARG A 1 187 ? 14.191 4.443 -5.647 1.00 85.75 187 ARG A N 1
ATOM 1500 C CA . ARG A 1 187 ? 14.333 4.696 -4.198 1.00 85.75 187 ARG A CA 1
ATOM 1501 C C . ARG A 1 187 ? 14.637 6.161 -3.884 1.00 85.75 187 ARG A C 1
ATOM 1503 O O . ARG A 1 187 ? 14.192 6.689 -2.867 1.00 85.75 187 ARG A O 1
ATOM 1510 N N . THR A 1 188 ? 15.388 6.831 -4.755 1.00 85.38 188 THR A N 1
ATOM 1511 C CA . THR A 1 188 ? 15.670 8.267 -4.621 1.00 85.38 188 THR A CA 1
ATOM 1512 C C . THR A 1 188 ? 14.415 9.114 -4.841 1.00 85.38 188 THR A C 1
ATOM 1514 O O . THR A 1 188 ? 14.198 10.075 -4.104 1.00 85.38 188 THR A O 1
ATOM 1517 N N . ALA A 1 189 ? 13.586 8.761 -5.826 1.00 85.56 189 ALA A N 1
ATOM 1518 C CA . ALA A 1 189 ? 12.326 9.446 -6.098 1.00 85.56 189 ALA A CA 1
ATOM 1519 C C . ALA A 1 189 ? 11.329 9.274 -4.943 1.00 85.56 189 ALA A C 1
ATOM 1521 O O . ALA A 1 189 ? 10.810 10.268 -4.444 1.00 85.56 189 ALA A O 1
ATOM 1522 N N . VAL A 1 190 ? 11.146 8.048 -4.441 1.00 85.50 190 VAL A N 1
ATOM 1523 C CA . VAL A 1 190 ? 10.248 7.761 -3.306 1.00 85.50 190 VAL A CA 1
ATOM 1524 C C . VAL A 1 190 ? 10.628 8.574 -2.075 1.00 85.50 190 VAL A C 1
ATOM 1526 O O . VAL A 1 190 ? 9.784 9.257 -1.509 1.00 85.50 190 VAL A O 1
ATOM 1529 N N . ARG A 1 191 ? 11.913 8.589 -1.699 1.00 82.06 191 ARG A N 1
ATOM 1530 C CA . ARG A 1 191 ? 12.402 9.366 -0.544 1.00 82.06 191 ARG A CA 1
ATOM 1531 C C . ARG A 1 191 ? 12.186 10.873 -0.673 1.00 82.06 191 ARG A C 1
ATOM 1533 O O . ARG A 1 191 ? 12.163 11.566 0.338 1.00 82.06 191 ARG A O 1
ATOM 1540 N N . ARG A 1 192 ? 12.115 11.385 -1.903 1.00 82.94 192 ARG A N 1
ATOM 1541 C CA . ARG A 1 192 ? 11.846 12.799 -2.182 1.00 82.94 192 ARG A CA 1
ATOM 1542 C C . ARG A 1 192 ? 10.351 13.098 -2.123 1.00 82.94 192 ARG A C 1
ATOM 1544 O O . ARG A 1 192 ? 9.965 14.122 -1.576 1.00 82.94 192 ARG A O 1
ATOM 1551 N N . ASN A 1 193 ? 9.546 12.216 -2.706 1.00 83.38 193 ASN A N 1
ATOM 1552 C CA . ASN A 1 193 ? 8.116 12.425 -2.903 1.00 83.38 193 ASN A CA 1
ATOM 1553 C C . ASN A 1 193 ? 7.286 12.025 -1.678 1.00 83.38 193 ASN A C 1
ATOM 1555 O O . ASN A 1 193 ? 6.168 12.501 -1.523 1.00 83.38 193 ASN A O 1
ATOM 1559 N N . VAL A 1 194 ? 7.828 11.170 -0.808 1.00 78.94 194 VAL A N 1
ATOM 1560 C CA . VAL A 1 194 ? 7.165 10.683 0.402 1.00 78.94 194 VAL A CA 1
ATOM 1561 C C . VAL A 1 194 ? 8.007 11.051 1.615 1.00 78.94 194 VAL A C 1
ATOM 1563 O O . VAL A 1 194 ? 9.176 10.675 1.726 1.00 78.94 194 VAL A O 1
ATOM 1566 N N . ASN A 1 195 ? 7.414 11.778 2.561 1.00 68.19 195 ASN A N 1
ATOM 1567 C CA . ASN A 1 195 ? 8.095 12.165 3.790 1.00 68.19 195 ASN A CA 1
ATOM 1568 C C . ASN A 1 195 ? 8.054 11.029 4.826 1.00 68.19 195 ASN A C 1
ATOM 1570 O O . ASN A 1 195 ? 7.351 11.096 5.834 1.00 68.19 195 ASN A O 1
ATOM 1574 N N . VAL A 1 196 ? 8.852 9.986 4.584 1.00 58.03 196 VAL A N 1
ATOM 1575 C CA . VAL A 1 196 ? 8.921 8.778 5.430 1.00 58.03 196 VAL A CA 1
ATOM 1576 C C . VAL A 1 196 ? 9.387 9.080 6.868 1.00 58.03 196 VAL A C 1
ATOM 1578 O O . VAL A 1 196 ? 9.148 8.299 7.782 1.00 58.03 196 VAL A O 1
ATOM 1581 N N . ARG A 1 197 ? 9.992 10.252 7.124 1.00 51.06 197 ARG A N 1
ATOM 1582 C CA . ARG A 1 197 ? 10.539 10.636 8.443 1.00 51.06 197 ARG A CA 1
ATOM 1583 C C . ARG A 1 197 ? 9.482 10.931 9.513 1.00 51.06 197 ARG A C 1
ATOM 1585 O O . ARG A 1 197 ? 9.835 11.039 10.685 1.00 51.06 197 ARG A O 1
ATOM 1592 N N . THR A 1 198 ? 8.215 11.098 9.139 1.00 48.97 198 THR A N 1
ATOM 1593 C CA . THR A 1 198 ? 7.153 11.467 10.092 1.00 48.97 198 THR A CA 1
ATOM 1594 C C . THR A 1 198 ? 6.603 10.272 10.881 1.00 48.97 198 THR A C 1
ATOM 1596 O O . THR A 1 198 ? 6.066 10.471 11.974 1.00 48.97 198 THR A O 1
ATOM 1599 N N . THR A 1 199 ? 6.788 9.046 10.382 1.00 49.28 199 THR A N 1
ATOM 1600 C CA . THR A 1 199 ? 6.230 7.816 10.964 1.00 49.28 199 THR A CA 1
ATOM 1601 C C . THR A 1 199 ? 7.313 7.040 11.708 1.00 49.28 199 THR A C 1
ATOM 1603 O O . THR A 1 199 ? 8.361 6.727 11.148 1.00 49.28 199 THR A O 1
ATOM 1606 N N . THR A 1 200 ? 7.079 6.713 12.981 1.00 50.22 200 THR A N 1
ATOM 1607 C CA . THR A 1 200 ? 7.953 5.805 13.735 1.00 50.22 200 THR A CA 1
ATOM 1608 C C . THR A 1 200 ? 7.426 4.376 13.610 1.00 50.22 200 THR A C 1
ATOM 1610 O O . THR A 1 200 ? 6.269 4.091 13.922 1.00 50.22 200 THR A O 1
ATOM 1613 N N . PHE A 1 201 ? 8.268 3.460 13.135 1.00 51.75 201 PHE A N 1
ATOM 1614 C CA . PHE A 1 201 ? 7.917 2.051 12.956 1.00 51.75 201 PHE A CA 1
ATOM 1615 C C . PHE A 1 201 ? 8.443 1.222 14.136 1.00 51.75 201 PHE A C 1
ATOM 1617 O O . PHE A 1 201 ? 9.605 1.353 14.526 1.00 51.75 201 PHE A O 1
ATOM 1624 N N . ARG A 1 202 ? 7.595 0.373 14.729 1.00 41.75 202 ARG A N 1
ATOM 1625 C CA . ARG A 1 202 ? 7.985 -0.594 15.773 1.00 41.75 202 ARG A CA 1
ATOM 1626 C C . ARG A 1 202 ? 7.563 -1.993 15.330 1.00 41.75 202 ARG A C 1
ATOM 1628 O O . ARG A 1 202 ? 6.392 -2.336 15.419 1.00 41.75 202 ARG A O 1
ATOM 1635 N N . GLY A 1 203 ? 8.519 -2.800 14.879 1.00 37.81 203 GLY A N 1
ATOM 1636 C CA . GLY A 1 203 ? 8.311 -4.211 14.546 1.00 37.81 203 GLY A CA 1
ATOM 1637 C C . GLY A 1 203 ? 9.501 -5.070 14.999 1.00 37.81 203 GLY A C 1
ATOM 1638 O O . GLY A 1 203 ? 10.631 -4.579 14.967 1.00 37.81 203 GLY A O 1
ATOM 1639 N N . PRO A 1 204 ? 9.281 -6.324 15.443 1.00 32.84 204 PRO A N 1
ATOM 1640 C CA . PRO A 1 204 ? 10.346 -7.211 15.923 1.00 32.84 204 PRO A CA 1
ATOM 1641 C C . PRO A 1 204 ? 11.245 -7.800 14.817 1.00 32.84 204 PRO A C 1
ATOM 1643 O O . PRO A 1 204 ? 12.246 -8.433 15.142 1.00 32.84 204 PRO A O 1
ATOM 1646 N N . TYR A 1 205 ? 10.9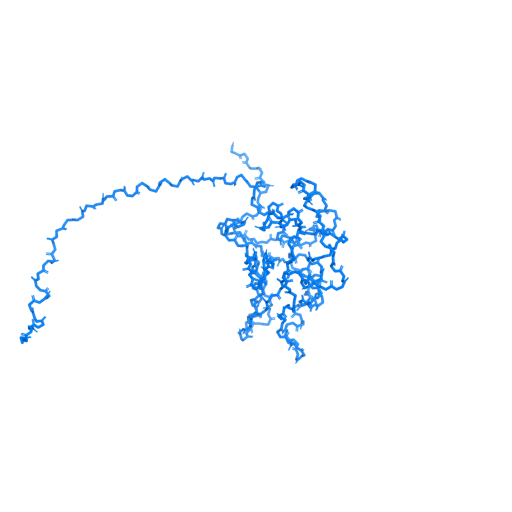64 -7.552 13.534 1.00 38.16 205 TYR A N 1
ATOM 1647 C CA . TYR A 1 205 ? 11.782 -8.032 12.418 1.00 38.16 205 TYR A CA 1
ATOM 1648 C C . TYR A 1 205 ? 11.975 -6.920 11.369 1.00 38.16 205 TYR A C 1
ATOM 1650 O O . TYR A 1 205 ? 11.033 -6.523 10.702 1.00 38.16 205 TYR A O 1
ATOM 1658 N N . SER A 1 206 ? 13.218 -6.416 11.283 1.00 38.12 206 SER A N 1
ATOM 1659 C CA . SER A 1 206 ? 13.827 -5.556 10.242 1.00 38.12 206 SER A CA 1
ATOM 1660 C C . SER A 1 206 ? 13.045 -4.299 9.803 1.00 38.12 206 SER A C 1
ATOM 1662 O O . SER A 1 206 ? 12.135 -4.364 8.994 1.00 38.12 206 SER A O 1
ATOM 1664 N N . THR A 1 207 ? 13.436 -3.098 10.239 1.00 35.78 207 THR A N 1
ATOM 1665 C CA . THR A 1 207 ? 14.487 -2.340 9.539 1.00 35.78 207 THR A CA 1
ATOM 1666 C C . THR A 1 207 ? 15.596 -1.875 10.486 1.00 35.78 207 THR A C 1
ATOM 1668 O O . THR A 1 207 ? 15.516 -0.842 11.147 1.00 35.78 207 THR A O 1
ATOM 1671 N N . ARG A 1 208 ? 16.709 -2.620 10.533 1.00 34.03 208 ARG A N 1
ATOM 1672 C CA . ARG A 1 208 ? 17.923 -2.192 11.246 1.00 34.03 208 ARG A CA 1
ATOM 1673 C C . ARG A 1 208 ? 19.021 -1.838 10.244 1.00 34.03 208 ARG A C 1
ATOM 1675 O O . ARG A 1 208 ? 19.794 -2.698 9.843 1.00 34.03 208 ARG A O 1
ATOM 1682 N N . ARG A 1 209 ? 19.190 -0.549 9.924 1.00 34.16 209 ARG A N 1
ATOM 1683 C CA . ARG A 1 209 ? 20.548 -0.012 9.703 1.00 34.16 209 ARG A CA 1
ATOM 1684 C C . ARG A 1 209 ? 21.062 0.527 11.032 1.00 34.16 209 ARG A C 1
ATOM 1686 O O . ARG A 1 209 ? 21.063 1.725 11.273 1.00 34.16 209 ARG A O 1
ATOM 1693 N N . VAL A 1 210 ? 21.500 -0.378 11.901 1.00 28.34 210 VAL A N 1
ATOM 1694 C CA . VAL A 1 210 ? 22.320 -0.044 13.071 1.00 28.34 210 VAL A CA 1
ATOM 1695 C C . VAL A 1 210 ? 23.469 -1.040 13.102 1.00 28.34 210 VAL A C 1
ATOM 1697 O O . VAL A 1 210 ? 23.286 -2.212 13.424 1.00 28.34 210 VAL A O 1
ATOM 1700 N N . ARG A 1 211 ? 24.654 -0.554 12.727 1.00 26.31 211 ARG A N 1
ATOM 1701 C CA . ARG A 1 211 ? 25.936 -1.215 12.967 1.00 26.31 211 ARG A CA 1
ATOM 1702 C C . ARG A 1 211 ? 26.151 -1.249 14.481 1.00 26.31 211 ARG A C 1
ATOM 1704 O O . ARG A 1 211 ? 26.276 -0.190 15.087 1.00 26.31 211 ARG A O 1
ATOM 1711 N N . VAL A 1 212 ? 26.215 -2.436 15.076 1.00 30.00 212 VAL A N 1
ATOM 1712 C CA . VAL A 1 212 ? 26.777 -2.629 16.420 1.00 30.00 212 VAL A CA 1
ATOM 1713 C C . VAL A 1 212 ? 28.013 -3.497 16.258 1.00 30.00 212 VAL A C 1
ATOM 1715 O O . VAL A 1 212 ? 27.933 -4.583 15.690 1.00 30.00 212 VAL A O 1
ATOM 1718 N N . ARG A 1 213 ? 29.157 -2.942 16.667 1.00 26.31 213 ARG A N 1
ATOM 1719 C CA . ARG A 1 213 ? 30.414 -3.674 16.821 1.00 26.31 213 ARG A CA 1
ATOM 1720 C C . ARG A 1 213 ? 30.288 -4.572 18.051 1.00 26.31 213 ARG A C 1
ATOM 1722 O O . ARG A 1 213 ? 29.741 -4.116 19.056 1.00 26.31 213 ARG A O 1
ATOM 1729 N N . TYR A 1 214 ? 30.827 -5.778 17.960 1.00 41.28 214 TYR A N 1
ATOM 1730 C CA . TYR A 1 214 ? 31.486 -6.401 19.101 1.00 41.28 214 TYR A CA 1
ATOM 1731 C C . TYR A 1 214 ? 32.982 -6.145 18.940 1.00 41.28 214 TYR A C 1
ATOM 1733 O O . TYR A 1 214 ? 33.436 -6.165 17.770 1.00 41.28 214 TYR A O 1
#